Protein AF-A0A2V6EGP0-F1 (afdb_monomer_lite)

pLDDT: mean 84.89, std 13.06, range [40.78, 97.38]

Structure (mmCIF, N/CA/C/O backbone):
data_AF-A0A2V6EGP0-F1
#
_entry.id   AF-A0A2V6EGP0-F1
#
loop_
_atom_site.group_PDB
_atom_site.id
_atom_site.type_symbol
_atom_site.label_atom_id
_atom_site.label_alt_id
_atom_site.label_comp_id
_atom_site.label_asym_id
_atom_site.label_entity_id
_atom_site.label_seq_id
_atom_site.pdbx_PDB_ins_code
_atom_site.Cartn_x
_atom_site.Cartn_y
_atom_site.Cartn_z
_atom_site.occupancy
_atom_site.B_iso_or_equiv
_atom_site.auth_seq_id
_atom_site.auth_comp_id
_atom_site.auth_asym_id
_atom_site.auth_atom_id
_atom_site.pdbx_PDB_model_num
ATOM 1 N N . MET A 1 1 ? 56.322 -9.891 -35.715 1.00 40.94 1 MET A N 1
ATOM 2 C CA . MET A 1 1 ? 55.360 -9.620 -34.626 1.00 40.94 1 MET A CA 1
ATOM 3 C C . MET A 1 1 ? 53.959 -9.752 -35.220 1.00 40.94 1 MET A C 1
ATOM 5 O O . MET A 1 1 ? 53.449 -8.809 -35.806 1.00 40.94 1 MET A O 1
ATOM 9 N N . THR A 1 2 ? 53.408 -10.965 -35.247 1.00 40.78 2 THR A N 1
ATOM 10 C CA . THR A 1 2 ? 52.130 -11.275 -35.913 1.00 40.78 2 THR A CA 1
ATOM 11 C C . THR A 1 2 ? 50.984 -11.114 -34.924 1.00 40.78 2 THR A C 1
ATOM 13 O O . THR A 1 2 ? 50.884 -11.860 -33.953 1.00 40.78 2 THR A O 1
ATOM 16 N N . ALA A 1 3 ? 50.134 -10.117 -35.158 1.00 48.00 3 ALA A N 1
ATOM 17 C CA . ALA A 1 3 ? 48.917 -9.907 -34.390 1.00 48.00 3 ALA A CA 1
ATOM 18 C C . ALA A 1 3 ? 47.919 -11.038 -34.688 1.00 48.00 3 ALA A C 1
ATOM 20 O O . ALA A 1 3 ? 47.396 -11.145 -35.797 1.00 48.00 3 ALA A O 1
ATOM 21 N N . HIS A 1 4 ? 47.645 -11.887 -33.698 1.00 44.09 4 HIS A N 1
ATOM 22 C CA . HIS A 1 4 ? 46.536 -12.831 -33.763 1.00 44.09 4 HIS A CA 1
ATOM 23 C C . HIS A 1 4 ? 45.221 -12.060 -33.607 1.00 44.09 4 HIS A C 1
ATOM 25 O O . HIS A 1 4 ? 44.780 -11.768 -32.498 1.00 44.09 4 HIS A O 1
ATOM 31 N N . SER A 1 5 ? 44.586 -11.723 -34.731 1.00 54.94 5 SER A N 1
ATOM 32 C CA . SER A 1 5 ? 43.172 -11.348 -34.738 1.00 54.94 5 SER A CA 1
ATOM 33 C C . SER A 1 5 ? 42.349 -12.591 -34.403 1.00 54.94 5 SER A C 1
ATOM 35 O O . SER A 1 5 ? 42.255 -13.522 -35.203 1.00 54.94 5 SER A O 1
ATOM 37 N N . ALA A 1 6 ? 41.779 -12.628 -33.200 1.00 56.88 6 ALA A N 1
ATOM 38 C CA . ALA A 1 6 ? 40.869 -13.682 -32.776 1.00 56.88 6 ALA A CA 1
ATOM 39 C C . ALA A 1 6 ? 39.536 -13.539 -33.529 1.00 56.88 6 ALA A C 1
ATOM 41 O O . ALA A 1 6 ? 38.619 -12.842 -33.095 1.00 56.88 6 ALA A O 1
ATOM 42 N N . VAL A 1 7 ? 39.430 -14.180 -34.693 1.00 62.09 7 VAL A N 1
ATOM 43 C CA . VAL A 1 7 ? 38.178 -14.251 -35.452 1.00 62.09 7 VAL A CA 1
ATOM 44 C C . VAL A 1 7 ? 37.222 -15.181 -34.710 1.00 62.09 7 VAL A C 1
ATOM 46 O O . VAL A 1 7 ? 37.468 -16.380 -34.579 1.00 62.09 7 VAL A O 1
ATOM 49 N N . ALA A 1 8 ? 36.122 -14.624 -34.204 1.00 59.53 8 ALA A N 1
ATOM 50 C CA . ALA A 1 8 ? 35.102 -15.394 -33.511 1.00 59.53 8 ALA A CA 1
ATOM 51 C C . ALA A 1 8 ? 34.527 -16.493 -34.420 1.00 59.53 8 ALA A C 1
ATOM 53 O O . ALA A 1 8 ? 34.092 -16.216 -35.541 1.00 59.53 8 ALA A O 1
ATOM 54 N N . THR A 1 9 ? 34.482 -17.739 -33.935 1.00 76.94 9 THR A N 1
ATOM 55 C CA . THR A 1 9 ? 33.899 -18.853 -34.697 1.00 76.94 9 THR A CA 1
ATOM 56 C C . THR A 1 9 ? 32.434 -18.548 -35.059 1.00 76.94 9 THR A C 1
ATOM 58 O O . THR A 1 9 ? 31.726 -17.896 -34.286 1.00 76.94 9 THR A O 1
ATOM 61 N N . PRO A 1 10 ? 31.919 -19.010 -36.214 1.00 75.62 10 PRO A N 1
ATOM 62 C CA . PRO A 1 10 ? 30.576 -18.653 -36.689 1.00 75.62 10 PRO A CA 1
ATOM 63 C C . PRO A 1 10 ? 29.450 -19.019 -35.705 1.00 75.62 10 PRO A C 1
ATOM 65 O O . PRO A 1 10 ? 28.426 -18.338 -35.668 1.00 75.62 10 PRO A O 1
ATOM 68 N N . LYS A 1 11 ? 29.647 -20.043 -34.861 1.00 82.88 11 LYS A N 1
ATOM 69 C CA . LYS A 1 11 ? 28.743 -20.373 -33.745 1.00 82.88 11 LYS A CA 1
ATOM 70 C C . LYS A 1 11 ? 28.803 -19.326 -32.625 1.00 82.88 11 LYS A C 1
ATOM 72 O O . LYS A 1 11 ? 27.756 -18.852 -32.194 1.00 82.88 11 LYS A O 1
ATOM 77 N N . MET A 1 12 ? 30.003 -18.910 -32.211 1.00 87.38 12 MET A N 1
ATOM 78 C CA . MET A 1 12 ? 30.195 -17.863 -31.199 1.00 87.38 12 MET A CA 1
ATOM 79 C C . MET A 1 12 ? 29.626 -16.517 -31.661 1.00 87.38 12 MET A C 1
ATOM 81 O O . MET A 1 12 ? 28.925 -15.853 -30.905 1.00 87.38 12 MET A O 1
ATOM 85 N N . ARG A 1 13 ? 29.827 -16.154 -32.932 1.00 84.38 13 ARG A N 1
ATOM 86 C CA . ARG A 1 13 ? 29.241 -14.942 -33.523 1.00 84.38 13 ARG A CA 1
ATOM 87 C C . ARG A 1 13 ? 27.710 -14.947 -33.461 1.00 84.38 13 ARG A C 1
ATOM 89 O O . ARG A 1 13 ? 27.123 -13.924 -33.132 1.00 84.38 13 ARG A O 1
ATOM 96 N N . ARG A 1 14 ? 27.053 -16.079 -33.738 1.00 87.75 14 ARG A N 1
ATOM 97 C CA . ARG A 1 14 ? 25.585 -16.195 -33.635 1.00 87.75 14 ARG A CA 1
ATOM 98 C C . ARG A 1 14 ? 25.087 -16.038 -32.199 1.00 87.75 14 ARG A C 1
ATOM 100 O O . ARG A 1 14 ? 24.099 -15.345 -31.991 1.00 87.75 14 ARG A O 1
ATOM 107 N N . ILE A 1 15 ? 25.783 -16.631 -31.226 1.00 92.12 15 ILE A N 1
ATOM 108 C CA . ILE A 1 15 ? 25.441 -16.497 -29.801 1.00 92.12 15 ILE A CA 1
ATOM 109 C C . ILE A 1 15 ? 25.579 -15.041 -29.353 1.00 92.12 15 ILE A C 1
ATOM 111 O O . ILE A 1 15 ? 24.665 -14.503 -28.735 1.00 92.12 15 ILE A O 1
ATOM 115 N N . LEU A 1 16 ? 26.682 -14.381 -29.715 1.00 92.62 16 LEU A N 1
ATOM 116 C CA . LEU A 1 16 ? 26.900 -12.971 -29.390 1.00 92.62 16 LEU A CA 1
ATOM 117 C C . LEU A 1 16 ? 25.823 -12.074 -30.009 1.00 92.62 16 LEU A C 1
ATOM 119 O O . LEU A 1 16 ? 25.273 -11.224 -29.318 1.00 92.62 16 LEU A O 1
ATOM 123 N N . ILE A 1 17 ? 25.468 -12.295 -31.279 1.00 93.31 17 ILE A N 1
ATOM 124 C CA . ILE A 1 17 ? 24.388 -11.547 -31.939 1.00 93.31 17 ILE A CA 1
ATOM 125 C C . ILE A 1 17 ? 23.054 -11.765 -31.215 1.00 93.31 17 ILE A C 1
ATOM 127 O O . ILE A 1 17 ? 22.349 -10.797 -30.944 1.00 93.31 17 ILE A O 1
ATOM 131 N N . ALA A 1 18 ? 22.717 -13.008 -30.863 1.00 93.50 18 ALA A N 1
ATOM 132 C CA . ALA A 1 18 ? 21.484 -13.308 -30.140 1.00 93.50 18 ALA A CA 1
ATOM 133 C C . ALA A 1 18 ? 21.441 -12.616 -28.767 1.00 93.50 18 ALA A C 1
ATOM 135 O O . ALA A 1 18 ? 20.432 -12.004 -28.426 1.00 93.50 18 ALA A O 1
ATOM 136 N N . LEU A 1 19 ? 22.545 -12.643 -28.013 1.00 94.81 19 LEU A N 1
ATOM 137 C CA . LEU A 1 19 ? 22.656 -11.943 -26.730 1.00 94.81 19 LEU A CA 1
ATOM 138 C C . LEU A 1 19 ? 22.460 -10.433 -26.887 1.00 94.81 19 LEU A C 1
ATOM 140 O O . LEU A 1 19 ? 21.695 -9.840 -26.131 1.00 94.81 19 LEU A O 1
ATOM 144 N N . VAL A 1 20 ? 23.092 -9.817 -27.890 1.00 95.69 20 VAL A N 1
ATOM 145 C CA . VAL A 1 20 ? 22.931 -8.381 -28.164 1.00 95.69 20 VAL A CA 1
ATOM 146 C C . VAL A 1 20 ? 21.476 -8.048 -28.487 1.00 95.69 20 VAL A C 1
ATOM 148 O O . VAL A 1 20 ? 20.936 -7.099 -27.925 1.00 95.69 20 VAL A O 1
ATOM 151 N N . ILE A 1 21 ? 20.813 -8.842 -29.334 1.00 95.44 21 ILE A N 1
ATOM 152 C CA . ILE A 1 21 ? 19.397 -8.636 -29.674 1.00 95.44 21 ILE A CA 1
ATOM 153 C C . ILE A 1 21 ? 18.522 -8.713 -28.418 1.00 95.44 21 ILE A C 1
ATOM 155 O O . ILE A 1 21 ? 17.668 -7.849 -28.213 1.00 95.44 21 ILE A O 1
ATOM 159 N N . VAL A 1 22 ? 18.746 -9.708 -27.556 1.00 95.31 22 VAL A N 1
ATOM 160 C CA . VAL A 1 22 ? 17.998 -9.865 -26.299 1.00 95.31 22 VAL A CA 1
ATOM 161 C C . VAL A 1 22 ? 18.209 -8.662 -25.380 1.00 95.31 22 VAL A C 1
ATOM 163 O O . VAL A 1 22 ? 17.231 -8.119 -24.865 1.00 95.31 22 VAL A O 1
ATOM 166 N N . ILE A 1 23 ? 19.452 -8.202 -25.212 1.00 93.69 23 ILE A N 1
ATOM 167 C CA . ILE A 1 23 ? 19.778 -7.035 -24.380 1.00 93.69 23 ILE A CA 1
ATOM 168 C C . ILE A 1 23 ? 19.081 -5.784 -24.921 1.00 93.69 23 ILE A C 1
ATOM 170 O O . ILE A 1 23 ? 18.394 -5.097 -24.170 1.00 93.69 23 ILE A O 1
ATOM 174 N N . VAL A 1 24 ? 19.204 -5.504 -26.221 1.00 94.62 24 VAL A N 1
ATOM 175 C CA . VAL A 1 24 ? 18.605 -4.313 -26.846 1.00 94.62 24 VAL A CA 1
ATOM 176 C C . VAL A 1 24 ? 17.084 -4.335 -26.718 1.00 94.62 24 VAL A C 1
ATOM 178 O O . VAL A 1 24 ? 16.489 -3.343 -26.303 1.00 94.62 24 VAL A O 1
ATOM 181 N N . THR A 1 25 ? 16.453 -5.473 -27.007 1.00 92.69 25 THR A N 1
ATOM 182 C CA . THR A 1 25 ? 14.991 -5.612 -26.933 1.00 92.69 25 THR A CA 1
ATOM 183 C C . THR A 1 25 ? 14.488 -5.432 -25.502 1.00 92.69 25 THR A C 1
ATOM 185 O O . THR A 1 25 ? 13.503 -4.730 -25.276 1.00 92.69 25 THR A O 1
ATOM 188 N N . THR A 1 26 ? 15.194 -6.008 -24.525 1.00 89.31 26 THR A N 1
ATOM 189 C CA . THR A 1 26 ? 14.858 -5.873 -23.099 1.00 89.31 26 THR A CA 1
ATOM 190 C C . THR A 1 26 ? 15.015 -4.426 -22.628 1.00 89.31 26 THR A C 1
ATOM 192 O O . THR A 1 26 ? 14.127 -3.909 -21.953 1.00 89.31 26 THR A O 1
ATOM 195 N N . SER A 1 27 ? 16.089 -3.741 -23.032 1.00 89.38 27 SER A N 1
ATOM 196 C CA . SER A 1 27 ? 16.316 -2.328 -22.708 1.00 89.38 27 SER A CA 1
ATOM 197 C C . SER A 1 27 ? 15.228 -1.428 -23.284 1.00 89.38 27 SER A C 1
ATOM 199 O O . SER A 1 27 ? 14.691 -0.588 -22.566 1.00 89.38 27 SER A O 1
ATOM 201 N N . ILE A 1 28 ? 14.849 -1.627 -24.552 1.00 89.56 28 ILE A N 1
ATOM 202 C CA . ILE A 1 28 ? 13.744 -0.885 -25.173 1.00 89.56 28 ILE A CA 1
ATOM 203 C C . ILE A 1 28 ? 12.454 -1.144 -24.392 1.00 89.56 28 ILE A C 1
ATOM 205 O O . ILE A 1 28 ? 11.787 -0.199 -23.978 1.00 89.56 28 ILE A O 1
ATOM 209 N N . LEU A 1 29 ? 12.120 -2.407 -24.123 1.00 88.44 29 LEU A N 1
ATOM 210 C CA . LEU A 1 29 ? 10.908 -2.739 -23.379 1.00 88.44 29 LEU A CA 1
ATOM 211 C C . LEU A 1 29 ? 10.882 -2.065 -22.002 1.00 88.44 29 LEU A C 1
ATOM 213 O O . LEU A 1 29 ? 9.850 -1.538 -21.604 1.00 88.44 29 LEU A O 1
ATOM 217 N N . TRP A 1 30 ? 12.001 -2.031 -21.289 1.00 88.25 30 TRP A N 1
ATOM 218 C CA . TRP A 1 30 ? 12.079 -1.411 -19.971 1.00 88.25 30 TRP A CA 1
ATOM 219 C C . TRP A 1 30 ? 12.016 0.124 -20.006 1.00 88.25 30 TRP A C 1
ATOM 221 O O . TRP A 1 30 ? 11.416 0.719 -19.116 1.00 88.25 30 TRP A O 1
ATOM 231 N N . LEU A 1 31 ? 12.533 0.776 -21.052 1.00 87.62 31 LEU A N 1
ATOM 232 C CA . LEU A 1 31 ? 12.366 2.224 -21.242 1.00 87.62 31 LEU A CA 1
ATOM 233 C C . LEU A 1 31 ? 10.899 2.612 -21.487 1.00 87.62 31 LEU A C 1
ATOM 235 O O . LEU A 1 31 ? 10.444 3.637 -20.988 1.00 87.62 31 LEU A O 1
ATOM 239 N N . TRP A 1 32 ? 10.156 1.796 -22.240 1.00 85.12 32 TRP A N 1
ATOM 240 C CA . TRP A 1 32 ? 8.781 2.113 -22.649 1.00 85.12 32 TRP A CA 1
ATOM 241 C C . TRP A 1 32 ? 7.705 1.549 -21.715 1.00 85.12 32 TRP A C 1
ATOM 243 O O . TRP A 1 32 ? 6.636 2.137 -21.571 1.00 85.12 32 TRP A O 1
ATOM 253 N N . ARG A 1 33 ? 7.962 0.395 -21.096 1.00 89.19 33 ARG A N 1
ATOM 254 C CA . ARG A 1 33 ? 7.026 -0.365 -20.249 1.00 89.19 33 ARG A CA 1
ATOM 255 C C . ARG A 1 33 ? 7.616 -0.688 -18.879 1.00 89.19 33 ARG A C 1
ATOM 257 O O . ARG A 1 33 ? 7.148 -1.602 -18.204 1.00 89.19 33 ARG A O 1
ATOM 264 N N . GLY A 1 34 ? 8.633 0.053 -18.443 1.00 87.75 34 GLY A N 1
ATOM 265 C CA . GLY A 1 34 ? 9.301 -0.193 -17.166 1.00 87.75 34 GLY A CA 1
ATOM 266 C C . GLY A 1 34 ? 8.354 -0.138 -15.969 1.00 87.75 34 GLY A C 1
ATOM 267 O O . GLY A 1 34 ? 8.478 -0.966 -15.070 1.00 87.75 34 GLY A O 1
ATOM 268 N N . ARG A 1 35 ? 7.352 0.753 -15.999 1.00 88.75 35 ARG A N 1
ATOM 269 C CA . ARG A 1 35 ? 6.281 0.800 -14.992 1.00 88.75 35 ARG A CA 1
ATOM 270 C C . ARG A 1 35 ? 5.506 -0.519 -14.922 1.00 88.75 35 ARG A C 1
ATOM 272 O O . ARG A 1 35 ? 5.384 -1.096 -13.846 1.00 88.75 35 ARG A O 1
ATOM 279 N N . ASP A 1 36 ? 5.006 -1.006 -16.056 1.00 89.12 36 ASP A N 1
ATOM 280 C CA . ASP A 1 36 ? 4.208 -2.238 -16.119 1.00 89.12 36 ASP A CA 1
ATOM 281 C C . ASP A 1 36 ? 5.032 -3.459 -15.710 1.00 89.12 36 ASP A C 1
ATOM 283 O O . ASP A 1 36 ? 4.556 -4.320 -14.968 1.00 89.12 36 ASP A O 1
ATOM 287 N N . LEU A 1 37 ? 6.291 -3.509 -16.152 1.00 89.69 37 LEU A N 1
ATOM 288 C CA . LEU A 1 37 ? 7.223 -4.564 -15.776 1.00 89.69 37 LEU A CA 1
ATOM 289 C C . LEU A 1 37 ? 7.499 -4.542 -14.268 1.00 89.69 37 LEU A C 1
ATOM 291 O O . LEU A 1 37 ? 7.460 -5.590 -13.631 1.00 89.69 37 LEU A O 1
ATOM 295 N N . SER A 1 38 ? 7.718 -3.360 -13.687 1.00 91.12 38 SER A N 1
ATOM 296 C CA . SER A 1 38 ? 7.872 -3.185 -12.240 1.00 91.12 38 SER A CA 1
ATOM 297 C C . SER A 1 38 ? 6.639 -3.705 -11.494 1.00 91.12 38 SER A C 1
ATOM 299 O O . SER A 1 38 ? 6.770 -4.588 -10.651 1.00 91.12 38 SER A O 1
ATOM 301 N N . MET A 1 39 ? 5.428 -3.296 -11.898 1.00 90.00 39 MET A N 1
ATOM 302 C CA . MET A 1 39 ? 4.178 -3.784 -11.294 1.00 90.00 39 MET A CA 1
ATOM 303 C C . MET A 1 39 ? 3.981 -5.299 -11.430 1.00 90.00 39 MET A C 1
ATOM 305 O O . MET A 1 39 ? 3.359 -5.915 -10.565 1.00 90.00 39 MET A O 1
ATOM 309 N N . LEU A 1 40 ? 4.459 -5.916 -12.514 1.00 91.62 40 LEU A N 1
ATOM 310 C CA . LEU A 1 40 ? 4.394 -7.367 -12.686 1.00 91.62 40 LEU A CA 1
ATOM 311 C C . LEU A 1 40 ? 5.293 -8.079 -11.672 1.00 91.62 40 LEU A C 1
ATOM 313 O O . LEU A 1 40 ? 4.866 -9.055 -11.058 1.00 91.62 40 LEU A O 1
ATOM 317 N N . ILE A 1 41 ? 6.515 -7.582 -11.484 1.00 92.81 41 ILE A N 1
ATOM 318 C CA . ILE A 1 41 ? 7.478 -8.150 -10.536 1.00 92.81 41 ILE A CA 1
ATOM 319 C C . ILE A 1 41 ? 7.034 -7.921 -9.086 1.00 92.81 41 ILE A C 1
ATOM 321 O O . ILE A 1 41 ? 7.170 -8.828 -8.260 1.00 92.81 41 ILE A O 1
ATOM 325 N N . ASP A 1 42 ? 6.413 -6.777 -8.800 1.00 92.75 42 ASP A N 1
ATOM 326 C CA . ASP A 1 42 ? 5.857 -6.436 -7.485 1.00 92.75 42 ASP A CA 1
ATOM 327 C C . ASP A 1 42 ? 4.841 -7.475 -6.976 1.00 92.75 42 ASP A C 1
ATOM 329 O O . ASP A 1 42 ? 4.675 -7.647 -5.769 1.00 92.75 42 ASP A O 1
ATOM 333 N N . ARG A 1 43 ? 4.188 -8.227 -7.877 1.00 90.31 43 ARG A N 1
ATOM 334 C CA . ARG A 1 43 ? 3.263 -9.316 -7.507 1.00 90.31 43 ARG A CA 1
ATOM 335 C C . ARG A 1 43 ? 3.955 -10.485 -6.811 1.00 90.31 43 ARG A C 1
ATOM 337 O O . ARG A 1 43 ? 3.297 -11.223 -6.083 1.00 90.31 43 ARG A O 1
ATOM 344 N N . PHE A 1 44 ? 5.247 -10.676 -7.062 1.00 92.81 44 PHE A N 1
ATOM 345 C CA . PHE A 1 44 ? 6.025 -11.791 -6.525 1.00 92.81 44 PHE A CA 1
ATOM 346 C C . PHE A 1 44 ? 6.887 -11.374 -5.343 1.00 92.81 44 PHE A C 1
ATOM 348 O O . PHE A 1 44 ? 7.096 -12.167 -4.425 1.00 92.81 44 PHE A O 1
ATOM 355 N N . LYS A 1 45 ? 7.421 -10.149 -5.371 1.00 92.12 45 LYS A N 1
ATOM 356 C CA . LYS A 1 45 ? 8.334 -9.673 -4.338 1.00 92.12 45 LYS A CA 1
ATOM 357 C C . LYS A 1 45 ? 8.238 -8.168 -4.159 1.00 92.12 45 LYS A C 1
ATOM 359 O O . LYS A 1 45 ? 8.362 -7.415 -5.116 1.00 92.12 45 LYS A O 1
ATOM 364 N N . LEU A 1 46 ? 8.150 -7.763 -2.899 1.00 95.44 46 LEU A N 1
ATOM 365 C CA . LEU A 1 46 ? 8.371 -6.397 -2.444 1.00 95.44 46 LEU A CA 1
ATOM 366 C C . LEU A 1 46 ? 9.558 -6.393 -1.480 1.00 95.44 46 LEU A C 1
ATOM 368 O O . LEU A 1 46 ? 9.806 -7.387 -0.791 1.00 95.44 46 LEU A O 1
ATOM 372 N N . ILE A 1 47 ? 10.316 -5.301 -1.459 1.00 95.44 47 ILE A N 1
ATOM 373 C CA . ILE A 1 47 ? 11.423 -5.120 -0.517 1.00 95.44 47 ILE A CA 1
ATOM 374 C C . ILE A 1 47 ? 10.894 -4.326 0.667 1.00 95.44 47 ILE A C 1
ATOM 376 O O . ILE A 1 47 ? 10.554 -3.153 0.526 1.00 95.44 47 ILE A O 1
ATOM 380 N N . GLU A 1 48 ? 10.806 -4.971 1.827 1.00 96.38 48 GLU A N 1
ATOM 381 C CA . GLU A 1 48 ? 10.405 -4.303 3.059 1.00 96.38 48 GLU A CA 1
ATOM 382 C C . GLU A 1 48 ? 11.505 -3.363 3.546 1.00 96.38 48 GLU A C 1
ATOM 384 O O . GLU A 1 48 ? 12.676 -3.730 3.608 1.00 96.38 48 GLU A O 1
ATOM 389 N N . THR A 1 49 ? 11.112 -2.132 3.853 1.00 93.88 49 THR A N 1
ATOM 390 C CA . THR A 1 49 ? 12.001 -1.077 4.352 1.00 93.88 49 THR A CA 1
ATOM 391 C C . THR A 1 49 ? 11.751 -0.812 5.827 1.00 93.88 49 THR A C 1
ATOM 393 O O . THR A 1 49 ? 12.691 -0.608 6.589 1.00 93.88 49 THR A O 1
ATOM 396 N N . SER A 1 50 ? 10.486 -0.832 6.242 1.00 94.44 50 SER A N 1
ATOM 397 C CA . SER A 1 50 ? 10.113 -0.694 7.641 1.00 94.44 50 SER A CA 1
ATOM 398 C C . SER A 1 50 ? 8.845 -1.478 7.941 1.00 94.44 50 SER A C 1
ATOM 400 O O . SER A 1 50 ? 7.989 -1.681 7.080 1.00 94.44 50 SER A O 1
ATOM 402 N N . SER A 1 51 ? 8.729 -1.914 9.187 1.00 95.88 51 SER A N 1
ATOM 403 C CA . SER A 1 51 ? 7.528 -2.526 9.731 1.00 95.88 51 SER A CA 1
ATOM 404 C C . SER A 1 51 ? 7.455 -2.176 11.204 1.00 95.88 51 SER A C 1
ATOM 406 O O . SER A 1 51 ? 8.443 -2.315 11.930 1.00 95.88 51 SER A O 1
ATOM 408 N N . ARG A 1 52 ? 6.313 -1.643 11.636 1.00 96.31 52 ARG A N 1
ATOM 409 C CA . ARG A 1 52 ? 6.119 -1.169 13.008 1.00 96.31 52 ARG A CA 1
ATOM 410 C C . ARG A 1 52 ? 4.698 -1.448 13.496 1.00 96.31 52 ARG A C 1
ATOM 412 O O . ARG A 1 52 ? 3.765 -1.458 12.686 1.00 96.31 52 ARG A O 1
ATOM 419 N N . PRO A 1 53 ? 4.516 -1.687 14.806 1.00 96.38 53 PRO A N 1
ATOM 420 C CA . PRO A 1 53 ? 3.187 -1.791 15.387 1.00 96.38 53 PRO A CA 1
ATOM 421 C C . PRO A 1 53 ? 2.470 -0.437 15.334 1.00 96.38 53 PRO A C 1
ATOM 423 O O . PRO A 1 53 ? 3.104 0.608 15.476 1.00 96.38 53 PRO A O 1
ATOM 426 N N . ILE A 1 54 ? 1.152 -0.471 15.146 1.00 95.44 54 ILE A N 1
ATOM 427 C CA . ILE A 1 54 ? 0.282 0.712 15.170 1.00 95.44 54 ILE A CA 1
ATOM 428 C C . ILE A 1 54 ? -0.197 0.914 16.607 1.00 95.44 54 ILE A C 1
ATOM 430 O O . ILE A 1 54 ? -0.696 -0.033 17.222 1.00 95.44 54 ILE A O 1
ATOM 434 N N . LYS A 1 55 ? -0.067 2.126 17.147 1.00 93.81 55 LYS A N 1
ATOM 435 C CA . LYS A 1 55 ? -0.573 2.480 18.481 1.00 93.81 55 LYS A CA 1
ATOM 436 C C . LYS A 1 55 ? -1.882 3.237 18.374 1.00 93.81 55 LYS A C 1
ATOM 438 O O . LYS A 1 55 ? -2.790 2.973 19.161 1.00 93.81 55 LYS A O 1
ATOM 443 N N . THR A 1 56 ? -1.980 4.151 17.419 1.00 92.81 56 THR A N 1
ATOM 444 C CA . THR A 1 56 ? -3.168 4.965 17.192 1.00 92.81 56 THR A CA 1
ATOM 445 C C . THR A 1 56 ? -3.502 5.058 15.714 1.00 92.81 56 THR A C 1
ATOM 447 O O . THR A 1 56 ? -2.648 4.963 14.831 1.00 92.81 56 THR A O 1
ATOM 450 N N . ILE A 1 57 ? -4.791 5.227 15.450 1.00 93.38 57 ILE A N 1
ATOM 451 C CA . ILE A 1 57 ? -5.305 5.527 14.125 1.00 93.38 57 ILE A CA 1
ATOM 452 C C . ILE A 1 57 ? -6.375 6.602 14.252 1.00 93.38 57 ILE A C 1
ATOM 454 O O . ILE A 1 57 ? -7.221 6.548 15.149 1.00 93.38 57 ILE A O 1
ATOM 458 N N . ALA A 1 58 ? -6.310 7.591 13.373 1.00 92.75 58 ALA A N 1
ATOM 459 C CA . ALA A 1 58 ? -7.274 8.672 13.307 1.00 92.75 58 ALA A CA 1
ATOM 460 C C . ALA A 1 58 ? -7.865 8.763 11.907 1.00 92.75 58 ALA A C 1
ATOM 462 O O . ALA A 1 58 ? -7.225 8.424 10.911 1.00 92.75 5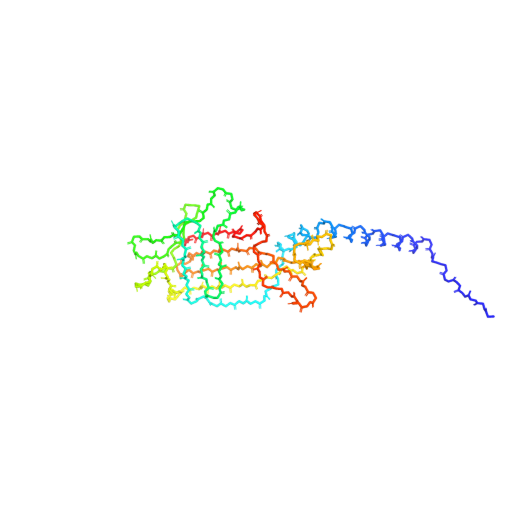8 ALA A O 1
ATOM 463 N N . TYR A 1 59 ? -9.109 9.207 11.840 1.00 91.69 59 TYR A N 1
ATOM 464 C CA . TYR A 1 59 ? -9.818 9.408 10.595 1.00 91.69 59 TYR A CA 1
ATOM 465 C C . TYR A 1 59 ? -10.251 10.862 10.448 1.00 91.69 59 TYR A C 1
ATOM 467 O O . TYR A 1 59 ? -10.891 11.435 11.336 1.00 91.69 59 TYR A O 1
ATOM 475 N N . GLU A 1 6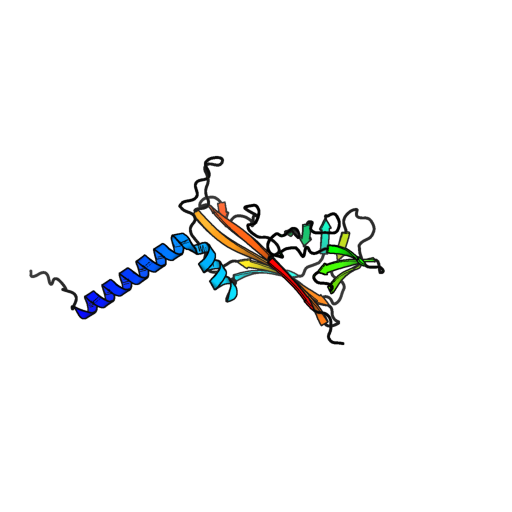0 ? -9.945 11.420 9.282 1.00 89.62 60 GLU A N 1
ATOM 476 C CA . GLU A 1 60 ? -10.399 12.731 8.845 1.00 89.62 60 GLU A CA 1
ATOM 477 C C . GLU A 1 60 ? -11.221 12.592 7.554 1.00 89.62 60 GLU A C 1
ATOM 479 O O . GLU A 1 60 ? -10.742 12.119 6.518 1.00 89.62 60 GLU A O 1
ATOM 484 N N . GLY A 1 61 ? -12.493 12.999 7.602 1.00 85.94 61 GLY A N 1
ATOM 485 C CA . GLY A 1 61 ? -13.367 12.987 6.434 1.00 85.94 61 GLY A CA 1
ATOM 486 C C . GLY A 1 61 ? -14.857 13.021 6.765 1.00 85.94 61 GLY A C 1
ATOM 487 O O . GLY A 1 61 ? -15.268 13.206 7.906 1.00 85.94 61 GLY A O 1
ATOM 488 N N . LYS A 1 62 ? -15.688 12.845 5.730 1.00 84.06 62 LYS A N 1
ATOM 489 C CA . LYS A 1 62 ? -17.164 12.909 5.812 1.00 84.06 62 LYS A CA 1
ATOM 490 C C . LYS A 1 62 ? -17.834 11.531 5.870 1.00 84.06 62 LYS A C 1
ATOM 492 O O . LYS A 1 62 ? -19.013 11.391 5.560 1.00 84.06 62 LYS A O 1
ATOM 497 N N . GLY A 1 63 ? -17.066 10.504 6.209 1.00 81.44 63 GLY A N 1
ATOM 498 C CA . GLY A 1 63 ? -17.513 9.126 6.381 1.00 81.44 63 GLY A CA 1
ATOM 499 C C . GLY A 1 63 ? -17.441 8.241 5.135 1.00 81.44 63 GLY A C 1
ATOM 500 O O . GLY A 1 63 ? -17.514 7.025 5.255 1.00 81.44 63 GLY A O 1
ATOM 501 N N . THR A 1 64 ? -17.246 8.803 3.941 1.00 85.62 64 THR A N 1
ATOM 502 C CA . THR A 1 64 ? -16.867 8.052 2.728 1.00 85.62 64 THR A CA 1
ATOM 503 C C . THR A 1 64 ? -15.570 8.630 2.187 1.00 85.62 64 THR A C 1
ATOM 505 O O . THR A 1 64 ? -15.450 9.853 2.086 1.00 85.62 64 THR A O 1
ATOM 508 N N . GLY A 1 65 ? -14.594 7.771 1.884 1.00 82.25 65 GLY A N 1
ATOM 509 C CA . GLY A 1 65 ? -13.245 8.229 1.557 1.00 82.25 65 GLY A CA 1
ATOM 510 C C . GLY A 1 65 ? -12.611 8.992 2.726 1.00 82.25 65 GLY A C 1
ATOM 511 O O . GLY A 1 65 ? -12.870 8.668 3.884 1.00 82.25 65 GLY A O 1
ATOM 512 N N . GLY A 1 66 ? -11.799 10.009 2.437 1.00 86.00 66 GLY A N 1
ATOM 513 C CA . GLY A 1 66 ? -11.055 10.801 3.427 1.00 86.00 66 GLY A CA 1
ATOM 514 C C . GLY A 1 66 ? -9.601 10.358 3.585 1.00 86.00 66 GLY A C 1
ATOM 515 O O . GLY A 1 66 ? -9.034 9.743 2.678 1.00 86.00 66 GLY A O 1
ATOM 516 N N . ILE A 1 67 ? -9.000 10.689 4.724 1.00 88.19 67 ILE A N 1
ATOM 517 C CA . ILE A 1 67 ? -7.617 10.349 5.068 1.00 88.19 67 ILE A CA 1
ATOM 518 C C . ILE A 1 67 ? -7.623 9.539 6.362 1.00 88.19 67 ILE A C 1
ATOM 520 O O . ILE A 1 67 ? -8.317 9.859 7.328 1.00 88.19 67 ILE A O 1
ATOM 524 N N . LEU A 1 68 ? -6.869 8.445 6.352 1.00 90.56 68 LEU A N 1
ATOM 525 C CA . LEU A 1 68 ? -6.590 7.629 7.518 1.00 90.56 68 LEU A CA 1
ATOM 526 C C . LEU A 1 68 ? -5.180 7.965 8.001 1.00 90.56 68 LEU A C 1
ATOM 528 O O . LEU A 1 68 ? -4.201 7.612 7.345 1.00 90.56 68 LEU A O 1
ATOM 532 N N . HIS A 1 69 ? -5.088 8.641 9.137 1.00 91.94 69 HIS A N 1
ATOM 533 C CA . HIS A 1 69 ? -3.820 8.962 9.773 1.00 91.94 69 HIS A CA 1
ATOM 534 C C . HIS A 1 69 ? -3.378 7.766 10.605 1.00 91.94 69 HIS A C 1
ATOM 536 O O . HIS A 1 69 ? -4.024 7.393 11.589 1.00 91.94 69 HIS A O 1
ATOM 542 N N . VAL A 1 70 ? -2.286 7.140 10.188 1.00 91.19 70 VAL A N 1
ATOM 543 C CA . VAL A 1 70 ? -1.650 6.034 10.902 1.00 91.19 70 VAL A CA 1
ATOM 544 C C . VAL A 1 70 ? -0.302 6.537 11.387 1.00 91.19 70 VAL A C 1
ATOM 546 O O . VAL A 1 70 ? 0.688 6.467 10.659 1.00 91.19 70 VAL A O 1
ATOM 549 N N . GLU A 1 71 ? -0.273 7.031 12.624 1.00 88.31 71 GLU A N 1
ATOM 550 C CA . GLU A 1 71 ? 0.901 7.682 13.215 1.00 88.31 71 GLU A CA 1
ATOM 551 C C . GLU A 1 71 ? 1.369 8.885 12.363 1.00 88.31 71 GLU A C 1
ATOM 553 O O . GLU A 1 71 ? 0.661 9.879 12.255 1.00 88.31 71 GLU A O 1
ATOM 558 N N . ASP A 1 72 ? 2.548 8.786 11.749 1.00 86.81 72 ASP A N 1
ATOM 559 C CA . ASP A 1 72 ? 3.201 9.750 10.855 1.00 86.81 72 ASP A CA 1
ATOM 560 C C . ASP A 1 72 ? 2.795 9.607 9.375 1.00 86.81 72 ASP A C 1
ATOM 562 O O . ASP A 1 72 ? 3.390 10.256 8.517 1.00 86.81 72 ASP A O 1
ATOM 566 N N . LEU A 1 73 ? 1.842 8.729 9.044 1.00 88.62 73 LEU A N 1
ATOM 567 C CA . LEU A 1 73 ? 1.434 8.463 7.662 1.00 88.62 73 LEU A CA 1
ATOM 568 C C . LEU A 1 73 ? 0.005 8.916 7.380 1.00 88.62 73 LEU A C 1
ATOM 570 O O . LEU A 1 73 ? -0.939 8.437 8.008 1.00 88.62 73 LEU A O 1
ATOM 574 N N . ASP A 1 74 ? -0.142 9.713 6.325 1.00 89.06 74 ASP A N 1
ATOM 575 C CA . ASP A 1 74 ? -1.434 10.130 5.788 1.00 89.06 74 ASP A CA 1
ATOM 576 C C . ASP A 1 74 ? -1.844 9.209 4.637 1.00 89.06 74 ASP A C 1
ATOM 578 O O . ASP A 1 74 ? -1.309 9.267 3.526 1.00 89.06 74 ASP A O 1
ATOM 582 N N . LEU A 1 75 ? -2.796 8.313 4.903 1.00 88.81 75 LEU A N 1
ATOM 583 C CA . LEU A 1 75 ? -3.222 7.290 3.954 1.00 88.81 75 LEU A CA 1
ATOM 584 C C . LEU A 1 75 ? -4.565 7.665 3.328 1.00 88.81 75 LEU A C 1
ATOM 586 O O . LEU A 1 75 ? -5.618 7.561 3.957 1.00 88.81 75 LEU A O 1
ATOM 590 N N . SER A 1 76 ? -4.548 8.073 2.059 1.00 86.44 76 SER A N 1
ATOM 591 C CA . SER A 1 76 ? -5.776 8.444 1.349 1.00 86.44 76 SER A CA 1
ATOM 592 C C . SER A 1 76 ? -6.704 7.240 1.172 1.00 86.44 76 SER A C 1
ATOM 594 O O . SER A 1 76 ? -6.323 6.218 0.602 1.00 86.44 76 SER A O 1
ATOM 596 N N . LEU A 1 77 ? -7.947 7.369 1.622 1.00 86.31 77 LEU A N 1
ATOM 597 C CA . LEU A 1 77 ? -9.028 6.405 1.389 1.00 86.31 77 LEU A CA 1
ATOM 598 C C . LEU A 1 77 ? -9.825 6.721 0.122 1.00 86.31 77 LEU A C 1
ATOM 600 O O . LEU A 1 77 ? -10.670 5.933 -0.301 1.00 86.31 77 LEU A O 1
ATOM 604 N N . ASN A 1 78 ? -9.575 7.889 -0.467 1.00 76.50 78 ASN A N 1
ATOM 605 C CA . ASN A 1 78 ? -10.159 8.290 -1.733 1.00 76.50 78 ASN A CA 1
ATOM 606 C C . ASN A 1 78 ? -9.443 7.522 -2.841 1.00 76.50 78 ASN A C 1
ATOM 608 O O . ASN A 1 78 ? -8.256 7.766 -3.075 1.00 76.50 78 ASN A O 1
ATOM 612 N N . GLU A 1 79 ? -10.126 6.609 -3.533 1.00 67.06 79 GLU A N 1
ATOM 613 C CA . GLU A 1 79 ? -9.475 5.926 -4.645 1.00 67.06 79 GLU A CA 1
ATOM 614 C C . GLU A 1 79 ? -10.349 5.601 -5.855 1.00 67.06 79 GLU A C 1
ATOM 616 O O . GLU A 1 79 ? -11.547 5.346 -5.760 1.00 67.06 79 GLU A O 1
ATOM 621 N N . VAL A 1 80 ? -9.661 5.619 -7.001 1.00 54.91 80 VAL A N 1
ATOM 622 C CA . VAL A 1 80 ? -10.141 5.386 -8.366 1.00 54.91 80 VAL A CA 1
ATOM 623 C C . VAL A 1 80 ? -10.016 3.903 -8.766 1.00 54.91 80 VAL A C 1
ATOM 625 O O . VAL A 1 80 ? -10.799 3.435 -9.590 1.00 54.91 80 VAL A O 1
ATOM 628 N N . GLU A 1 81 ? -9.067 3.140 -8.195 1.00 61.41 81 GLU A N 1
ATOM 629 C CA . GLU A 1 81 ? -8.797 1.740 -8.591 1.00 61.41 81 GLU A CA 1
ATOM 630 C C . GLU A 1 81 ? -9.755 0.714 -7.955 1.00 61.41 81 GLU A C 1
ATOM 632 O O . GLU A 1 81 ? -9.971 -0.349 -8.538 1.00 61.41 81 GLU A O 1
ATOM 637 N N . LEU A 1 82 ? -10.408 1.034 -6.831 1.00 62.31 82 LEU A N 1
ATOM 638 C CA . LEU A 1 82 ? -11.470 0.200 -6.236 1.00 62.31 82 LEU A CA 1
ATOM 639 C C . LEU A 1 82 ? -12.817 0.275 -6.997 1.00 62.31 82 LEU A C 1
ATOM 641 O O . LEU A 1 82 ? -13.801 -0.359 -6.602 1.00 62.31 82 LEU A O 1
ATOM 645 N N . GLY A 1 83 ? -12.881 1.029 -8.100 1.00 62.44 83 GLY A N 1
ATOM 646 C CA . GLY A 1 83 ? -14.099 1.236 -8.882 1.00 62.44 83 GLY A CA 1
ATOM 647 C C . GLY A 1 83 ? -15.137 2.075 -8.128 1.00 62.44 83 GLY A C 1
ATOM 648 O O . GLY A 1 83 ? -14.805 3.074 -7.501 1.00 62.44 83 GLY A O 1
ATOM 649 N N . ALA A 1 84 ? -16.415 1.683 -8.186 1.00 60.50 84 ALA A N 1
ATOM 650 C CA . ALA A 1 84 ? -17.507 2.396 -7.506 1.00 60.50 84 ALA A CA 1
ATOM 651 C C . ALA A 1 84 ? -17.594 2.116 -5.990 1.00 60.50 84 ALA A C 1
ATOM 653 O O . ALA A 1 84 ? -18.393 2.739 -5.293 1.00 60.50 84 ALA A O 1
ATOM 654 N N . ALA A 1 85 ? -16.812 1.165 -5.470 1.00 73.00 85 ALA A N 1
ATOM 655 C CA . ALA A 1 85 ? -16.846 0.782 -4.065 1.00 73.00 85 ALA A CA 1
ATOM 656 C C . ALA A 1 85 ? -15.820 1.604 -3.277 1.00 73.00 85 ALA A C 1
ATOM 658 O O . ALA A 1 85 ? -14.651 1.240 -3.199 1.00 73.00 85 ALA A O 1
ATOM 659 N N . GLN A 1 86 ? -16.258 2.711 -2.682 1.00 78.56 86 GLN A N 1
ATOM 660 C CA . GLN A 1 86 ? -15.421 3.463 -1.749 1.00 78.56 86 GLN A CA 1
ATOM 661 C C . GLN A 1 86 ? -15.566 2.892 -0.335 1.00 78.56 86 GLN A C 1
ATOM 663 O O . GLN A 1 86 ? -16.679 2.540 0.070 1.00 78.56 86 GLN A O 1
ATOM 668 N N . PRO A 1 87 ? -14.470 2.786 0.435 1.00 88.25 87 PRO A N 1
ATOM 669 C CA . PRO A 1 87 ? -14.582 2.495 1.852 1.00 88.25 87 PRO A CA 1
ATOM 670 C C . PRO A 1 87 ? -15.321 3.620 2.574 1.00 88.25 87 PRO A C 1
ATOM 672 O O . PRO A 1 87 ? -15.125 4.807 2.295 1.00 88.25 87 PRO A O 1
ATOM 675 N N . SER A 1 88 ? -16.130 3.228 3.549 1.00 89.31 88 SER A N 1
ATOM 676 C CA . SER A 1 88 ? -16.778 4.149 4.474 1.00 89.31 88 SER A CA 1
ATOM 677 C C . SER A 1 88 ? -16.204 3.966 5.871 1.00 89.31 88 SER A C 1
ATOM 679 O O . SER A 1 88 ? -16.081 2.829 6.329 1.00 89.31 88 SER A O 1
ATOM 681 N N . ILE A 1 89 ? -15.890 5.060 6.555 1.00 90.44 89 ILE A N 1
ATOM 682 C CA . ILE A 1 89 ? -15.471 5.054 7.956 1.00 90.44 89 ILE A CA 1
ATOM 683 C C . ILE A 1 89 ? -16.519 5.781 8.788 1.00 90.44 89 ILE A C 1
ATOM 685 O O . ILE A 1 89 ? -17.074 6.791 8.374 1.00 90.44 89 ILE A O 1
ATOM 689 N N . GLY A 1 90 ? -16.802 5.260 9.971 1.00 89.44 90 GLY A N 1
ATOM 690 C CA . GLY A 1 90 ? -17.700 5.904 10.916 1.00 89.44 90 GLY A CA 1
ATOM 691 C C . GLY A 1 90 ? -17.649 5.214 12.264 1.00 89.44 90 GLY A C 1
ATOM 692 O O . GLY A 1 90 ? -16.741 4.425 12.532 1.00 89.44 90 GLY A O 1
ATOM 693 N N . THR A 1 91 ? -18.639 5.495 13.099 1.00 90.19 91 THR A N 1
ATOM 694 C CA . THR A 1 91 ? -18.796 4.847 14.398 1.00 90.19 91 THR A CA 1
ATOM 695 C C . THR A 1 91 ? -19.856 3.751 14.344 1.00 90.19 91 THR A C 1
ATOM 697 O O . THR A 1 91 ? -20.873 3.853 13.652 1.00 90.19 91 THR A O 1
ATOM 700 N N . THR A 1 92 ? -19.614 2.654 15.057 1.00 89.56 92 THR A N 1
ATOM 701 C CA . THR A 1 92 ? -20.625 1.621 15.304 1.00 89.56 92 THR A CA 1
ATOM 702 C C . THR A 1 92 ? -21.628 2.087 16.357 1.00 89.56 92 THR A C 1
ATOM 704 O O . THR A 1 92 ? -21.392 3.060 17.066 1.00 89.56 92 THR A O 1
ATOM 707 N N . LYS A 1 93 ? -22.712 1.325 16.550 1.00 87.56 93 LYS A N 1
ATOM 708 C CA . LYS A 1 93 ? -23.664 1.561 17.653 1.00 87.56 93 LYS A CA 1
ATOM 709 C C . LYS A 1 93 ? -23.007 1.524 19.040 1.00 87.56 93 LYS A C 1
ATOM 711 O O . LYS A 1 93 ? -23.470 2.217 19.933 1.00 87.56 93 LYS A O 1
ATOM 716 N N . ASP A 1 94 ? -21.925 0.759 19.179 1.00 88.19 94 ASP A N 1
ATOM 717 C CA . ASP A 1 94 ? -21.147 0.633 20.418 1.00 88.19 94 ASP A CA 1
ATOM 718 C C . ASP A 1 94 ? -20.015 1.676 20.543 1.00 88.19 94 ASP A C 1
ATOM 720 O O . ASP A 1 94 ? -19.053 1.442 21.268 1.00 88.19 94 ASP A O 1
ATOM 724 N N . ASP A 1 95 ? -20.085 2.779 19.788 1.00 89.38 95 ASP A N 1
ATOM 725 C CA . ASP A 1 95 ? -19.083 3.859 19.769 1.00 89.38 95 ASP A CA 1
ATOM 726 C C . ASP A 1 95 ? -17.651 3.379 19.457 1.00 89.38 95 ASP A C 1
ATOM 728 O O . ASP A 1 95 ? -16.662 3.743 20.093 1.00 89.38 95 ASP A O 1
ATOM 732 N N . GLN A 1 96 ? -17.533 2.491 18.465 1.00 91.31 96 GLN A N 1
ATOM 733 C CA . GLN A 1 96 ? -16.246 2.031 17.950 1.00 91.31 96 GLN A CA 1
ATOM 734 C C . GLN A 1 96 ? -16.001 2.620 16.571 1.00 91.31 96 GLN A C 1
ATOM 736 O O . GLN A 1 96 ? -16.866 2.539 15.698 1.00 91.31 96 GLN A O 1
ATOM 741 N N . LEU A 1 97 ? -14.801 3.147 16.344 1.00 92.38 97 LEU A N 1
ATOM 742 C CA . LEU A 1 97 ? -14.349 3.508 15.010 1.00 92.38 97 LEU A CA 1
ATOM 743 C C . LEU A 1 97 ? -14.294 2.243 14.156 1.00 92.38 97 LEU A C 1
ATOM 745 O O . LEU A 1 97 ? -13.649 1.265 14.536 1.00 92.38 97 LEU A O 1
ATOM 749 N N . ALA A 1 98 ? -14.942 2.255 12.997 1.00 93.62 98 ALA A N 1
ATOM 750 C CA . ALA A 1 98 ? -15.005 1.101 12.117 1.00 93.62 98 ALA A CA 1
ATOM 751 C C . A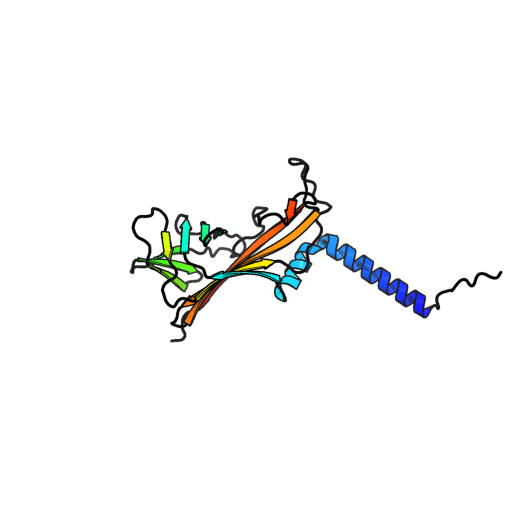LA A 1 98 ? -14.875 1.479 10.644 1.00 93.62 98 ALA A C 1
ATOM 753 O O . ALA A 1 98 ? -15.382 2.503 10.187 1.00 93.62 98 ALA A O 1
ATOM 754 N N . LEU A 1 99 ? -14.228 0.587 9.897 1.00 94.00 99 LEU A N 1
ATOM 755 C CA . LEU A 1 99 ? -14.182 0.595 8.443 1.00 94.00 99 LEU A CA 1
ATOM 756 C C . LEU A 1 99 ? -15.260 -0.339 7.902 1.00 94.00 99 LEU A C 1
ATOM 758 O O . LEU A 1 99 ? -15.360 -1.492 8.319 1.00 94.00 99 LEU A O 1
ATOM 762 N N . SER A 1 100 ? -16.014 0.122 6.917 1.00 92.06 100 SER A N 1
ATOM 763 C CA . SER A 1 100 ? -16.953 -0.686 6.152 1.00 92.06 100 SER A CA 1
ATOM 764 C C . SER A 1 100 ? -16.547 -0.718 4.682 1.00 92.06 100 SER A C 1
ATOM 766 O O . SER A 1 100 ? -16.247 0.312 4.077 1.00 92.06 100 SER A O 1
ATOM 768 N N . PHE A 1 101 ? -16.517 -1.922 4.113 1.00 90.50 101 PHE A N 1
ATOM 769 C CA . PHE A 1 101 ? -16.203 -2.158 2.707 1.00 90.50 101 PHE A CA 1
ATOM 770 C C . PHE A 1 101 ? -16.814 -3.480 2.228 1.00 90.50 101 PHE A C 1
ATOM 772 O O . PHE A 1 101 ? -16.714 -4.505 2.906 1.00 90.50 101 PHE A O 1
ATOM 779 N N . GLY A 1 102 ? -17.450 -3.476 1.051 1.00 87.44 102 GLY A N 1
ATOM 780 C CA . GLY A 1 102 ? -18.008 -4.692 0.441 1.00 87.44 102 GLY A CA 1
ATOM 781 C C . GLY A 1 102 ? -19.039 -5.421 1.317 1.00 87.44 102 GLY A C 1
ATOM 782 O O . GLY A 1 102 ? -19.044 -6.649 1.362 1.00 87.44 102 GLY A O 1
ATOM 783 N N . GLY A 1 103 ? -19.858 -4.676 2.070 1.00 88.00 103 GLY A N 1
ATOM 784 C CA . GLY A 1 103 ? -20.867 -5.231 2.985 1.00 88.00 103 GLY A CA 1
ATOM 785 C C . GLY A 1 103 ? -20.304 -5.837 4.276 1.00 88.00 103 GLY A C 1
ATOM 786 O O . GLY A 1 103 ? -21.050 -6.440 5.046 1.00 88.00 103 GLY A O 1
ATOM 787 N N . LYS A 1 104 ? -18.999 -5.696 4.527 1.00 92.06 104 LYS A N 1
ATOM 788 C CA . LYS A 1 104 ? -18.333 -6.141 5.755 1.00 92.06 104 LYS A CA 1
ATOM 789 C C . LYS A 1 104 ? -17.894 -4.940 6.574 1.00 92.06 104 LYS A C 1
ATOM 791 O O . LYS A 1 104 ? -17.546 -3.906 6.014 1.00 92.06 104 LYS A O 1
ATOM 796 N N . VAL A 1 105 ? -17.862 -5.117 7.890 1.00 92.81 105 VAL A N 1
ATOM 797 C CA . VAL A 1 105 ? -17.458 -4.087 8.849 1.00 92.81 105 VAL A CA 1
ATOM 798 C C . VAL A 1 105 ? -16.309 -4.622 9.689 1.00 92.81 105 VAL A C 1
ATOM 800 O O . VAL A 1 105 ? -16.375 -5.743 10.191 1.00 92.81 105 VAL A O 1
ATOM 803 N N . PHE A 1 106 ? -15.265 -3.818 9.842 1.00 94.50 106 PHE A N 1
ATOM 804 C CA . PHE A 1 106 ? -14.139 -4.084 10.718 1.00 94.50 106 PHE A CA 1
ATOM 805 C C . PHE A 1 106 ? -14.030 -2.965 11.762 1.00 94.50 106 PHE A C 1
ATOM 807 O O . PHE A 1 106 ? -13.691 -1.838 11.397 1.00 94.50 106 PHE A O 1
ATOM 814 N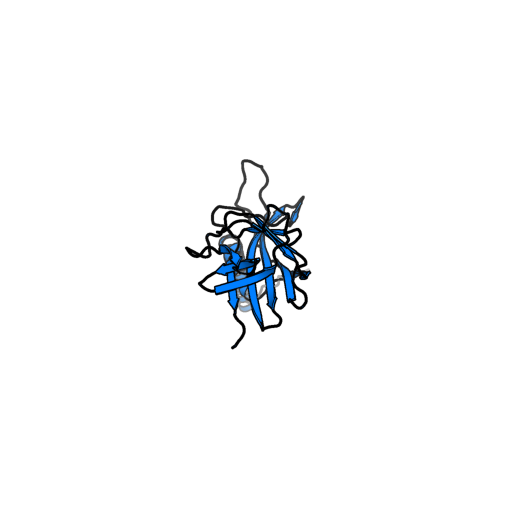 N . PRO A 1 107 ? -14.312 -3.241 13.046 1.00 94.25 107 PRO A N 1
ATOM 815 C CA . PRO A 1 107 ? -14.104 -2.266 14.105 1.00 94.25 107 PRO A CA 1
ATOM 816 C C . PRO A 1 107 ? -12.615 -2.168 14.446 1.00 94.25 107 PRO A C 1
ATOM 818 O O . PRO A 1 107 ? -11.980 -3.173 14.759 1.00 94.25 107 PRO A O 1
ATOM 821 N N . PHE A 1 108 ? -12.051 -0.967 14.426 1.00 93.06 108 PHE A N 1
ATOM 822 C CA . PHE A 1 108 ? -10.699 -0.704 14.916 1.00 93.06 108 PHE A CA 1
ATOM 823 C C . PHE A 1 108 ? -10.675 -0.740 16.444 1.00 93.06 108 PHE A C 1
ATOM 825 O O . PHE A 1 108 ? -9.918 -1.518 17.022 1.00 93.06 108 PHE A O 1
ATOM 832 N N . GLY A 1 109 ? -11.580 -0.011 17.094 1.00 92.06 109 GLY A N 1
ATOM 833 C CA . GLY A 1 109 ? -11.682 0.047 18.549 1.00 92.06 109 GLY A CA 1
ATOM 834 C C . GLY A 1 109 ? -12.554 1.210 19.024 1.00 92.06 109 GLY A C 1
ATOM 835 O O . GLY A 1 109 ? -13.055 1.965 18.190 1.00 92.06 109 GLY A O 1
ATOM 836 N N . PRO A 1 110 ? -12.747 1.360 20.346 1.00 92.25 110 PRO A N 1
ATOM 837 C CA . PRO A 1 110 ? -13.507 2.465 20.929 1.00 92.25 110 PRO A CA 1
ATOM 838 C C . PRO A 1 110 ? -12.945 3.827 20.517 1.00 92.25 110 PRO A C 1
ATOM 840 O O . PRO A 1 110 ? -11.721 4.001 20.466 1.00 92.25 110 PRO A O 1
ATOM 843 N N . THR A 1 111 ? -13.816 4.788 20.229 1.00 89.06 111 THR A N 1
ATOM 844 C CA . THR A 1 111 ? -13.400 6.168 19.958 1.00 89.06 111 THR A CA 1
ATOM 845 C C . THR A 1 111 ? -12.901 6.859 21.222 1.00 89.06 111 THR A C 1
ATOM 847 O O . THR A 1 111 ? -13.409 6.640 22.320 1.00 89.06 111 THR A O 1
ATOM 850 N N . GLN A 1 112 ? -11.878 7.700 21.083 1.00 85.31 112 GLN A N 1
ATOM 851 C CA . GLN A 1 112 ? -11.404 8.551 22.171 1.00 85.31 112 GLN A CA 1
ATOM 852 C C . GLN A 1 112 ? -12.281 9.804 22.259 1.00 85.31 112 GLN A C 1
ATOM 854 O O . GLN A 1 112 ? -12.305 10.626 21.344 1.00 85.31 112 GLN A O 1
ATOM 859 N N . SER A 1 113 ? -13.005 9.962 23.366 1.00 64.62 113 SER A N 1
ATOM 860 C CA . SER A 1 113 ? -13.865 11.126 23.592 1.00 64.62 113 SER A CA 1
ATOM 861 C C . SER A 1 113 ? -13.054 12.425 23.695 1.00 64.62 113 SER A C 1
ATOM 863 O O . SER A 1 113 ? -12.047 12.475 24.399 1.00 64.62 113 SER A O 1
ATOM 865 N N . GLY A 1 114 ? -13.533 13.499 23.053 1.00 62.94 114 GLY A N 1
ATOM 866 C CA . GLY A 1 114 ? -12.999 14.862 23.217 1.00 62.94 114 GLY A CA 1
ATOM 867 C C . GLY A 1 114 ? -12.150 15.404 22.062 1.00 62.94 114 GLY A C 1
ATOM 868 O O . GLY A 1 114 ? -11.598 16.493 22.193 1.00 62.94 114 GLY A O 1
ATOM 869 N N . THR A 1 115 ? -12.058 14.691 20.937 1.00 60.19 115 THR A N 1
ATOM 870 C CA . THR A 1 115 ? -11.433 15.190 19.700 1.00 60.19 115 THR A CA 1
ATOM 871 C C . THR A 1 115 ? -12.479 15.338 18.594 1.00 60.19 115 THR A C 1
ATOM 873 O O . THR A 1 115 ? -13.402 14.536 18.500 1.00 60.19 115 THR A O 1
ATOM 876 N N . GLU A 1 116 ? -12.364 16.383 17.767 1.00 65.81 116 GLU A N 1
ATOM 877 C CA . GLU A 1 116 ? -13.235 16.581 16.590 1.00 65.81 116 GLU A CA 1
ATOM 878 C C . GLU A 1 116 ? -12.971 15.535 15.487 1.00 65.81 116 GLU A C 1
ATOM 880 O O . GLU A 1 116 ? -13.806 15.321 14.611 1.00 65.81 116 GLU A O 1
ATOM 885 N N . SER A 1 117 ? -11.817 14.860 15.551 1.00 72.50 117 SER A N 1
ATOM 886 C CA . SER A 1 117 ? -11.432 13.750 14.678 1.00 72.50 117 SER A CA 1
ATOM 887 C C . SER A 1 117 ? -11.802 12.403 15.303 1.00 72.50 117 SER A C 1
ATOM 889 O O . SER A 1 117 ? -11.750 12.225 16.519 1.00 72.50 117 SER A O 1
ATOM 891 N N . LEU A 1 118 ? -12.152 11.425 14.466 1.00 84.06 118 LEU A N 1
ATOM 892 C CA . LEU A 1 118 ? -12.432 10.067 14.919 1.00 84.06 118 LEU A CA 1
ATOM 893 C C . LEU A 1 118 ? -11.114 9.330 15.186 1.00 84.06 118 LEU A C 1
ATOM 895 O O . LEU A 1 118 ? -10.503 8.792 14.265 1.00 84.06 118 LEU A O 1
ATOM 899 N N . VAL A 1 119 ? -10.687 9.300 16.450 1.00 90.75 119 VAL A N 1
ATOM 900 C CA . VAL A 1 119 ? -9.421 8.689 16.889 1.00 90.75 119 VAL A CA 1
ATOM 901 C C . VAL A 1 119 ? -9.674 7.435 17.717 1.00 90.75 119 VAL A C 1
ATOM 903 O O . VAL A 1 119 ? -10.562 7.405 18.568 1.00 90.75 119 VAL A O 1
ATOM 906 N N . THR A 1 120 ? -8.860 6.401 17.520 1.00 91.69 120 THR A N 1
ATOM 907 C CA . THR A 1 120 ? -8.837 5.216 18.383 1.00 91.69 120 THR A CA 1
ATOM 908 C C . THR A 1 120 ? -7.407 4.740 18.627 1.00 91.69 120 THR A C 1
ATOM 910 O O . THR A 1 120 ? -6.524 4.875 17.776 1.00 91.69 120 THR A O 1
ATOM 913 N N . ALA A 1 121 ? -7.173 4.184 19.814 1.00 92.62 121 ALA A N 1
ATOM 914 C CA . ALA A 1 121 ? -5.946 3.458 20.112 1.00 92.62 121 ALA A CA 1
ATOM 915 C C . ALA A 1 121 ? -6.149 1.976 19.797 1.00 92.62 121 ALA A C 1
ATOM 917 O O . ALA A 1 121 ? -7.245 1.447 19.980 1.00 92.62 121 ALA A O 1
ATOM 918 N N . THR A 1 122 ? -5.088 1.294 19.376 1.00 93.81 122 THR A N 1
ATOM 919 C CA . THR A 1 122 ? -5.106 -0.154 19.165 1.00 93.81 122 THR A CA 1
ATOM 920 C C . THR A 1 122 ? -5.515 -0.858 20.465 1.00 93.81 122 THR A C 1
ATOM 922 O O . THR A 1 122 ? -4.785 -0.751 21.456 1.00 93.81 122 THR A O 1
ATOM 925 N N . PRO A 1 123 ? -6.662 -1.569 20.502 1.00 92.81 123 PRO A N 1
ATOM 926 C CA . PRO A 1 123 ? -7.107 -2.267 21.701 1.00 92.81 123 PRO A CA 1
ATOM 927 C C . PRO A 1 123 ? -6.094 -3.305 22.183 1.00 92.81 123 PRO A C 1
ATOM 929 O O . PRO A 1 123 ? -5.371 -3.918 21.393 1.00 92.81 123 PRO A O 1
ATOM 932 N N . SER A 1 124 ? -6.066 -3.550 23.493 1.00 87.06 124 SER A N 1
ATOM 933 C CA . SER A 1 124 ? -5.211 -4.586 24.065 1.00 87.06 124 SER A CA 1
ATOM 934 C C . SER A 1 124 ? -5.585 -5.965 23.507 1.00 87.06 124 SER A C 1
ATOM 936 O O . SER A 1 124 ? -6.737 -6.392 23.548 1.00 87.06 124 SER A O 1
ATOM 938 N N . GLY A 1 125 ? -4.589 -6.666 22.964 1.00 89.19 125 GLY A N 1
ATOM 939 C CA . GLY A 1 125 ? -4.757 -7.973 22.322 1.00 89.19 125 GLY A CA 1
ATOM 940 C C . GLY A 1 125 ? -4.850 -7.919 20.796 1.00 89.19 125 GLY A C 1
ATOM 941 O O . GLY A 1 125 ? -4.615 -8.940 20.148 1.00 89.19 125 GLY A O 1
ATOM 942 N N . ASP A 1 126 ? -5.112 -6.755 20.203 1.00 94.44 126 ASP A N 1
ATOM 943 C CA . ASP A 1 126 ? -5.073 -6.612 18.752 1.00 94.44 126 ASP A CA 1
ATOM 944 C C . ASP A 1 126 ? -3.629 -6.606 18.236 1.00 94.44 126 ASP A C 1
ATOM 946 O O . ASP A 1 126 ? -2.738 -5.952 18.778 1.00 94.44 126 ASP A O 1
ATOM 950 N N . GLY A 1 127 ? -3.399 -7.326 17.140 1.00 95.75 127 GLY A N 1
ATOM 951 C CA . GLY A 1 127 ? -2.156 -7.272 16.383 1.00 95.75 127 GLY A CA 1
ATOM 952 C C . GLY A 1 127 ? -2.304 -6.328 15.198 1.00 95.75 127 GLY A C 1
ATOM 953 O O . GLY A 1 127 ? -2.790 -6.753 14.148 1.00 95.75 127 GLY A O 1
ATOM 954 N N . ALA A 1 128 ? -1.883 -5.073 15.354 1.00 96.50 128 ALA A N 1
ATOM 955 C CA . ALA A 1 128 ? -1.933 -4.054 14.308 1.00 96.50 128 ALA A CA 1
ATOM 956 C C . ALA A 1 128 ? -0.522 -3.639 13.872 1.00 96.50 128 ALA A C 1
ATOM 958 O O . ALA A 1 128 ? 0.301 -3.246 14.698 1.00 96.50 128 ALA A O 1
ATOM 959 N N . THR A 1 129 ? -0.237 -3.721 12.574 1.00 97.38 129 THR A N 1
ATOM 960 C CA . THR A 1 129 ? 1.074 -3.398 11.993 1.00 97.38 129 THR A CA 1
ATOM 961 C C . THR A 1 129 ? 0.925 -2.602 10.708 1.00 97.38 129 THR A C 1
ATOM 963 O O . THR A 1 129 ? 0.075 -2.929 9.876 1.00 97.38 129 THR A O 1
ATOM 966 N N . ILE A 1 130 ? 1.805 -1.624 10.519 1.00 96.56 130 ILE A N 1
ATOM 967 C CA . ILE A 1 130 ? 1.999 -0.897 9.266 1.00 96.56 130 ILE A CA 1
ATOM 968 C C . ILE A 1 130 ? 3.399 -1.215 8.738 1.00 96.56 130 ILE A C 1
ATOM 970 O O . ILE A 1 130 ? 4.382 -1.109 9.476 1.00 96.56 130 ILE A O 1
ATOM 974 N N . SER A 1 131 ? 3.496 -1.626 7.476 1.00 96.81 131 SER A N 1
ATOM 975 C CA . SER A 1 131 ? 4.777 -1.839 6.805 1.00 96.81 131 SER A CA 1
ATOM 976 C C . SER A 1 131 ? 4.904 -1.003 5.542 1.00 96.81 131 SER A C 1
ATOM 978 O O . SER A 1 131 ? 3.932 -0.772 4.823 1.00 96.81 131 SER A O 1
ATOM 980 N N . ILE A 1 132 ? 6.123 -0.536 5.289 1.00 95.25 132 ILE A N 1
ATOM 981 C CA . ILE A 1 132 ? 6.498 0.217 4.100 1.00 95.25 132 ILE A CA 1
ATOM 982 C C . ILE A 1 132 ? 7.434 -0.656 3.281 1.00 95.25 132 ILE A C 1
ATOM 984 O O . ILE A 1 132 ? 8.453 -1.150 3.773 1.00 95.25 132 ILE A O 1
ATOM 988 N N . GLN A 1 133 ? 7.081 -0.852 2.020 1.00 95.81 133 GLN A N 1
ATOM 989 C CA . GLN A 1 133 ? 7.791 -1.719 1.094 1.00 95.81 133 GLN A CA 1
ATOM 990 C C . GLN A 1 133 ? 7.954 -0.999 -0.243 1.00 95.81 133 GLN A C 1
ATOM 992 O O . GLN A 1 133 ? 7.146 -0.145 -0.579 1.00 95.81 133 GLN A O 1
ATOM 997 N N . HIS A 1 134 ? 8.963 -1.325 -1.038 1.00 95.19 134 HIS A N 1
ATOM 998 C CA . HIS A 1 134 ? 9.113 -0.746 -2.375 1.00 95.19 134 HIS A CA 1
ATOM 999 C C . HIS A 1 134 ? 9.367 -1.813 -3.434 1.00 95.19 134 HIS A C 1
ATOM 1001 O O . HIS A 1 134 ? 9.781 -2.938 -3.128 1.00 95.19 134 HIS A O 1
ATOM 1007 N N . SER A 1 135 ? 9.148 -1.443 -4.696 1.00 94.38 135 SER A N 1
ATOM 1008 C CA . SER A 1 135 ? 9.449 -2.300 -5.841 1.00 94.38 135 SER A CA 1
ATOM 1009 C C . SER A 1 135 ? 10.931 -2.690 -5.864 1.00 94.38 135 SER A C 1
ATOM 1011 O O . SER A 1 135 ? 11.791 -1.833 -5.622 1.00 94.38 135 SER A O 1
ATOM 1013 N N . PRO A 1 136 ? 11.274 -3.946 -6.199 1.00 93.94 136 PRO A N 1
ATOM 1014 C CA . PRO A 1 136 ? 12.661 -4.365 -6.384 1.00 93.94 136 PRO A CA 1
ATOM 1015 C C . PRO A 1 136 ? 13.276 -3.801 -7.670 1.00 93.94 136 PRO A C 1
ATOM 1017 O O . PRO A 1 136 ? 14.493 -3.671 -7.758 1.00 93.94 136 PRO A O 1
ATOM 1020 N N . ILE A 1 137 ? 12.444 -3.467 -8.661 1.00 92.88 137 ILE A N 1
ATOM 1021 C CA . ILE A 1 137 ? 12.870 -2.892 -9.936 1.00 92.88 137 ILE A CA 1
ATOM 1022 C C . ILE A 1 137 ? 12.269 -1.496 -10.068 1.00 92.88 137 ILE A C 1
ATOM 1024 O O . ILE A 1 137 ? 11.047 -1.335 -10.102 1.00 92.88 137 ILE A O 1
ATOM 1028 N N . SER A 1 138 ? 13.137 -0.493 -10.163 1.00 93.00 138 SER A N 1
ATOM 1029 C CA . SER A 1 138 ? 12.782 0.856 -10.595 1.00 93.00 138 SER A CA 1
ATOM 1030 C C . SER A 1 138 ? 12.748 0.941 -12.122 1.00 93.00 138 SER A C 1
ATOM 1032 O O . SER A 1 138 ? 13.319 0.101 -12.825 1.00 93.00 138 SER A O 1
ATOM 1034 N N . TRP A 1 139 ? 12.103 1.975 -12.651 1.00 92.00 139 TRP A N 1
ATOM 1035 C CA . TRP A 1 139 ? 12.120 2.274 -14.080 1.00 92.00 139 TRP A CA 1
ATOM 1036 C C . TRP A 1 139 ? 12.567 3.711 -14.345 1.00 92.00 139 TRP A C 1
ATOM 1038 O O . TRP A 1 139 ? 12.342 4.597 -13.512 1.00 92.00 139 TRP A O 1
ATOM 1048 N N . PRO A 1 140 ? 13.228 3.950 -15.484 1.00 89.88 140 PRO A N 1
ATOM 1049 C CA . PRO A 1 140 ? 13.681 5.277 -15.851 1.00 89.88 140 PRO A CA 1
ATOM 1050 C C . PRO A 1 140 ? 12.516 6.156 -16.309 1.00 89.88 140 PRO A C 1
ATOM 1052 O O . PRO A 1 140 ? 11.490 5.671 -16.784 1.00 89.88 140 PRO A O 1
ATOM 1055 N N . ASN A 1 141 ? 12.702 7.467 -16.202 1.00 86.06 141 ASN A N 1
ATOM 1056 C CA . ASN A 1 141 ? 11.715 8.470 -16.594 1.00 86.06 141 ASN A CA 1
ATOM 1057 C C . ASN A 1 141 ? 12.363 9.599 -17.418 1.00 86.06 141 ASN A C 1
ATOM 1059 O O . ASN A 1 141 ? 12.170 10.781 -17.165 1.00 86.06 141 ASN A O 1
ATOM 1063 N N . PHE A 1 142 ? 13.170 9.219 -18.413 1.00 75.88 142 PHE A N 1
ATOM 1064 C CA . PHE A 1 142 ? 14.028 10.146 -19.164 1.00 75.88 142 PHE A CA 1
ATOM 1065 C C . PHE A 1 142 ? 13.302 11.041 -20.176 1.00 75.88 142 PHE A C 1
ATOM 1067 O O . PHE A 1 142 ? 13.853 12.056 -20.587 1.00 75.88 142 PHE A O 1
ATOM 1074 N N . PHE A 1 143 ? 12.094 10.667 -20.602 1.00 73.56 143 PHE A N 1
ATOM 1075 C CA . PHE A 1 143 ? 11.349 11.399 -21.636 1.00 73.56 143 PHE A CA 1
ATOM 1076 C C . PHE A 1 143 ? 10.320 12.377 -21.066 1.00 73.56 143 PHE A C 1
ATOM 1078 O O . PHE A 1 143 ? 9.697 13.122 -21.818 1.00 73.56 143 PHE A O 1
ATOM 1085 N N . GLU A 1 144 ? 10.108 12.363 -19.751 1.00 69.75 144 GLU A N 1
ATOM 1086 C CA . GLU A 1 144 ? 9.199 13.296 -19.102 1.00 69.75 144 GLU A CA 1
ATOM 1087 C C . GLU A 1 144 ? 9.980 14.558 -18.735 1.00 69.75 144 GLU A C 1
ATOM 1089 O O . GLU A 1 144 ? 10.953 14.494 -17.987 1.00 69.75 144 GLU A O 1
ATOM 1094 N N . ILE A 1 145 ? 9.566 15.696 -19.286 1.00 66.75 145 ILE A N 1
ATOM 1095 C CA . ILE A 1 145 ? 10.188 16.996 -19.038 1.00 66.75 145 ILE A CA 1
ATOM 1096 C C . ILE A 1 145 ? 9.152 17.874 -18.341 1.00 66.75 145 ILE A C 1
ATOM 1098 O O . ILE A 1 145 ? 8.121 18.212 -18.922 1.00 66.75 145 ILE A O 1
ATOM 1102 N N . ASN A 1 146 ? 9.412 18.246 -17.089 1.00 67.44 146 ASN A N 1
ATOM 1103 C CA . ASN A 1 146 ? 8.605 19.223 -16.371 1.00 67.44 146 ASN A CA 1
ATOM 1104 C C . ASN A 1 146 ? 9.094 20.644 -16.683 1.00 67.44 146 ASN A C 1
ATOM 1106 O O . ASN A 1 146 ? 10.082 21.114 -16.121 1.00 67.44 146 ASN A O 1
ATOM 1110 N N . PHE A 1 147 ? 8.381 21.333 -17.573 1.00 65.44 147 PHE A N 1
ATOM 1111 C CA . PHE A 1 147 ? 8.699 22.709 -17.963 1.00 65.44 147 PHE A CA 1
ATOM 1112 C C . PHE A 1 147 ? 8.381 23.749 -16.878 1.00 65.44 147 PHE A C 1
ATOM 1114 O O . PHE A 1 147 ? 8.941 24.839 -16.924 1.00 65.44 147 PHE A O 1
ATOM 1121 N N . MET A 1 148 ? 7.514 23.440 -15.903 1.00 67.94 148 MET A N 1
ATOM 1122 C CA . MET A 1 148 ? 7.152 24.397 -14.847 1.00 67.94 148 MET A CA 1
ATOM 1123 C C . MET A 1 148 ? 8.175 24.442 -13.712 1.00 67.94 148 MET A C 1
ATOM 1125 O O . MET A 1 148 ? 8.473 25.518 -13.206 1.00 67.94 148 MET A O 1
ATOM 1129 N N . THR A 1 149 ? 8.718 23.293 -13.301 1.00 68.62 149 THR A N 1
ATOM 1130 C CA . THR A 1 149 ? 9.697 23.224 -12.198 1.00 68.62 149 THR A CA 1
ATOM 1131 C C . THR A 1 149 ? 11.137 23.070 -12.680 1.00 68.62 149 THR A C 1
ATOM 1133 O O . THR A 1 149 ? 12.063 23.186 -11.880 1.00 68.62 149 THR A O 1
ATOM 1136 N N . GLY A 1 150 ? 11.347 22.746 -13.961 1.00 70.44 150 GLY A N 1
ATOM 1137 C CA . GLY A 1 150 ? 12.665 22.466 -14.539 1.00 70.44 150 GLY A CA 1
ATOM 1138 C C . GLY A 1 150 ? 13.325 21.178 -14.029 1.00 70.44 150 GLY A C 1
ATOM 1139 O O . GLY A 1 150 ? 14.398 20.816 -14.508 1.00 70.44 150 GLY A O 1
ATOM 1140 N N . LYS A 1 151 ? 12.700 20.461 -13.086 1.00 76.06 151 LYS A N 1
ATOM 1141 C CA . LYS A 1 151 ? 13.211 19.219 -12.495 1.00 76.06 151 LYS A CA 1
ATOM 1142 C C . LYS A 1 151 ? 12.287 18.057 -12.835 1.00 76.06 151 LYS A C 1
ATOM 1144 O O . LYS A 1 151 ? 11.092 18.099 -12.544 1.00 76.06 151 LYS A O 1
ATOM 1149 N N . SER A 1 152 ? 12.860 17.006 -13.418 1.00 82.50 152 SER A N 1
ATOM 1150 C CA . SER A 1 152 ? 12.151 15.763 -13.738 1.00 82.50 152 SER A CA 1
ATOM 1151 C C . SER A 1 152 ? 12.861 14.590 -13.075 1.00 82.50 152 SER A C 1
ATOM 1153 O O . SER A 1 152 ? 14.096 14.563 -13.067 1.00 82.50 152 SER A O 1
ATOM 1155 N N . PRO A 1 153 ? 12.123 13.635 -12.490 1.00 87.12 153 PRO A N 1
ATOM 1156 C CA . PRO A 1 153 ? 12.758 12.518 -11.820 1.00 87.12 153 PRO A CA 1
ATOM 1157 C C . PRO A 1 153 ? 13.448 11.642 -12.859 1.00 87.12 153 PRO A C 1
ATOM 1159 O O . PRO A 1 153 ? 12.867 11.337 -13.899 1.00 87.12 153 PRO A O 1
ATOM 1162 N N . LEU A 1 154 ? 14.681 11.221 -12.576 1.00 88.50 154 LEU A N 1
ATOM 1163 C CA . LEU A 1 154 ? 15.418 10.324 -13.472 1.00 88.50 154 LEU A CA 1
ATOM 1164 C C . LEU A 1 154 ? 14.851 8.910 -13.425 1.00 88.50 154 LEU A C 1
ATOM 1166 O O . LEU A 1 154 ? 14.855 8.194 -14.426 1.00 88.50 154 LEU A O 1
ATOM 1170 N N . TRP A 1 155 ? 14.384 8.516 -12.243 1.00 90.69 155 TRP A N 1
ATOM 1171 C CA . TRP A 1 155 ? 13.860 7.194 -11.969 1.00 90.69 155 TRP A CA 1
ATOM 1172 C C . TRP A 1 155 ? 12.627 7.269 -11.094 1.00 90.69 155 TRP A C 1
ATOM 1174 O O . TRP A 1 155 ? 12.456 8.188 -10.292 1.00 90.69 155 TRP A O 1
ATOM 1184 N N . LYS A 1 156 ? 11.784 6.257 -11.245 1.00 91.31 156 LYS A N 1
ATOM 1185 C CA . LYS A 1 156 ? 10.589 6.048 -10.443 1.00 91.31 156 LYS A CA 1
ATOM 1186 C C . LYS A 1 156 ? 10.559 4.609 -9.944 1.00 91.31 156 LYS A C 1
ATOM 1188 O O . LYS A 1 156 ? 11.125 3.704 -10.565 1.00 91.31 156 LYS A O 1
ATOM 1193 N N . ARG A 1 157 ? 9.910 4.400 -8.806 1.00 92.50 157 ARG A N 1
ATOM 1194 C CA . ARG A 1 157 ? 9.560 3.076 -8.278 1.00 92.50 157 ARG A CA 1
ATOM 1195 C C . ARG A 1 157 ? 8.216 3.156 -7.571 1.00 92.50 157 ARG A C 1
ATOM 1197 O O . ARG A 1 157 ? 7.835 4.243 -7.133 1.00 92.50 157 ARG A O 1
ATOM 1204 N N . HIS A 1 158 ? 7.531 2.028 -7.406 1.00 92.94 158 HIS A N 1
ATOM 1205 C CA . HIS A 1 158 ? 6.378 2.009 -6.518 1.00 92.94 158 HIS A CA 1
ATOM 1206 C C . HIS A 1 158 ? 6.837 1.869 -5.069 1.00 92.94 158 HIS A C 1
ATOM 1208 O O . HIS A 1 158 ? 7.828 1.196 -4.761 1.00 92.94 158 HIS A O 1
ATOM 1214 N N . ILE A 1 159 ? 6.079 2.498 -4.185 1.00 93.31 159 ILE A N 1
ATOM 1215 C CA . ILE A 1 159 ? 6.122 2.282 -2.746 1.00 93.31 159 ILE A CA 1
ATOM 1216 C C . ILE A 1 159 ? 4.749 1.800 -2.301 1.00 93.31 159 ILE A C 1
ATOM 1218 O O . ILE A 1 159 ? 3.717 2.251 -2.794 1.00 93.31 159 ILE A O 1
ATOM 1222 N N . TYR A 1 160 ? 4.756 0.855 -1.381 1.00 94.00 160 TYR A N 1
ATOM 1223 C CA . TYR A 1 160 ? 3.596 0.179 -0.856 1.00 94.00 160 TYR A CA 1
ATOM 1224 C C . TYR A 1 160 ? 3.544 0.407 0.641 1.00 94.00 160 TYR A C 1
ATOM 1226 O O . TYR A 1 160 ? 4.517 0.146 1.347 1.00 94.00 160 TYR A O 1
ATOM 1234 N N . GLN A 1 161 ? 2.404 0.877 1.118 1.00 94.19 161 GLN A N 1
ATOM 1235 C CA . GLN A 1 161 ? 2.130 0.999 2.542 1.00 94.19 161 GLN A CA 1
ATOM 1236 C C . GLN A 1 161 ? 1.052 -0.027 2.861 1.00 94.19 161 GLN A C 1
ATOM 1238 O O . GLN A 1 161 ? -0.014 -0.019 2.247 1.00 94.19 161 GLN A O 1
ATOM 1243 N N . ARG A 1 162 ? 1.350 -0.977 3.745 1.00 95.88 162 ARG A N 1
ATOM 1244 C CA . ARG A 1 162 ? 0.473 -2.107 4.046 1.00 95.88 162 ARG A CA 1
ATOM 1245 C C . ARG A 1 162 ? 0.073 -2.086 5.507 1.00 95.88 162 ARG A C 1
ATOM 1247 O O . ARG A 1 162 ? 0.907 -2.298 6.381 1.00 95.88 162 ARG A O 1
ATOM 1254 N N . LEU A 1 163 ? -1.219 -1.915 5.752 1.00 96.69 163 LEU A N 1
ATOM 1255 C CA . LEU A 1 163 ? -1.812 -2.069 7.072 1.00 96.69 163 LEU A CA 1
ATOM 1256 C C . LEU A 1 163 ? -2.362 -3.487 7.204 1.00 96.69 163 LEU A C 1
ATOM 1258 O O . LEU A 1 163 ? -3.130 -3.956 6.361 1.00 96.69 163 LEU A O 1
ATOM 1262 N N . VAL A 1 164 ? -1.982 -4.171 8.278 1.00 97.25 164 VAL A N 1
ATOM 1263 C CA . VAL A 1 164 ? -2.570 -5.449 8.684 1.00 97.25 164 VAL A CA 1
ATOM 1264 C C . VAL A 1 164 ? -3.037 -5.318 10.122 1.00 97.25 164 VAL A C 1
ATOM 1266 O O . VAL A 1 164 ? -2.238 -5.018 11.004 1.00 97.25 164 VAL A O 1
ATOM 1269 N N . TRP A 1 165 ? -4.318 -5.581 10.358 1.00 97.25 165 TRP A N 1
ATOM 1270 C CA . TRP A 1 165 ? -4.921 -5.553 11.686 1.00 97.25 165 TRP A CA 1
ATOM 1271 C C . TRP A 1 165 ? -5.604 -6.883 11.969 1.00 97.25 165 TRP A C 1
ATOM 1273 O O . TRP A 1 165 ? -6.408 -7.355 11.166 1.00 97.25 165 TRP A O 1
ATOM 1283 N N . LYS A 1 166 ? -5.285 -7.502 13.102 1.00 96.81 166 LYS A N 1
ATOM 1284 C CA . LYS A 1 166 ? -5.837 -8.787 13.541 1.00 96.81 166 LYS A CA 1
ATOM 1285 C C . LYS A 1 166 ? -6.446 -8.646 14.928 1.00 96.81 166 LYS A C 1
ATOM 1287 O O . LYS A 1 166 ? -5.773 -8.196 15.848 1.00 96.81 166 LYS A O 1
ATOM 1292 N N . LYS A 1 167 ? -7.695 -9.072 15.071 1.00 94.81 167 LYS A N 1
ATOM 1293 C CA . LYS A 1 167 ? -8.390 -9.206 16.355 1.00 94.81 167 LYS A CA 1
ATOM 1294 C C . LYS A 1 167 ? -8.037 -10.560 16.991 1.00 94.81 167 LYS A C 1
ATOM 1296 O O . LYS A 1 167 ? -7.889 -11.533 16.244 1.00 94.81 167 LYS A O 1
ATOM 1301 N N . PRO A 1 168 ? -8.017 -10.686 18.331 1.00 92.19 168 PRO A N 1
ATOM 1302 C CA . PRO A 1 168 ? -7.880 -11.972 19.024 1.00 92.19 168 PRO A CA 1
ATOM 1303 C C . PRO A 1 168 ? -8.892 -13.023 18.563 1.00 92.19 168 PRO A C 1
ATOM 1305 O O . PRO A 1 168 ? -8.561 -14.194 18.419 1.00 92.19 168 PRO A O 1
ATOM 1308 N N . ALA A 1 169 ? -10.119 -12.585 18.264 1.00 88.25 169 ALA A N 1
ATOM 1309 C CA . ALA A 1 169 ? -11.194 -13.442 17.774 1.00 88.25 169 ALA A CA 1
ATOM 1310 C C . ALA A 1 169 ? -10.968 -13.972 16.341 1.00 88.25 169 ALA A C 1
ATOM 1312 O O . ALA A 1 169 ? -11.785 -14.733 15.842 1.00 88.25 169 ALA A O 1
ATOM 1313 N N . GLY A 1 170 ? -9.897 -13.567 15.650 1.00 90.50 170 GLY A N 1
ATOM 1314 C CA . GLY A 1 170 ? -9.548 -14.049 14.309 1.00 90.50 170 GLY A CA 1
ATOM 1315 C C . GLY A 1 170 ? -10.044 -13.177 13.153 1.00 90.50 170 GLY A C 1
ATOM 1316 O O . GLY A 1 170 ? -9.666 -13.424 12.009 1.00 90.50 170 GLY A O 1
ATOM 1317 N N . ALA A 1 171 ? -10.832 -12.130 13.422 1.00 94.62 171 ALA A N 1
ATOM 1318 C CA . ALA A 1 171 ? -11.158 -11.134 12.404 1.00 94.62 171 ALA A CA 1
ATOM 1319 C C . ALA A 1 171 ? -9.894 -10.382 11.964 1.00 94.62 171 ALA A C 1
ATOM 1321 O O . ALA A 1 171 ? -9.035 -10.045 12.784 1.00 94.62 171 ALA A O 1
ATOM 1322 N N . LYS A 1 172 ? -9.777 -10.107 10.667 1.00 96.56 172 LYS A N 1
ATOM 1323 C CA . LYS A 1 172 ? -8.586 -9.491 10.087 1.00 96.56 172 LYS A CA 1
ATOM 1324 C C . LYS A 1 172 ? -8.932 -8.521 8.967 1.00 96.56 172 LYS A C 1
ATOM 1326 O O . LYS A 1 172 ? -9.716 -8.848 8.073 1.00 96.56 172 LYS A O 1
ATOM 1331 N N . LEU A 1 173 ? -8.276 -7.369 9.011 1.00 96.62 173 LEU A N 1
ATOM 1332 C CA . LEU A 1 173 ? -8.266 -6.338 7.986 1.00 96.62 173 LEU A CA 1
ATOM 1333 C C . LEU A 1 173 ? -6.882 -6.289 7.338 1.00 96.62 173 LEU A C 1
ATOM 1335 O O . LEU A 1 173 ? -5.859 -6.266 8.024 1.00 96.62 173 LEU A O 1
ATOM 1339 N N . GLU A 1 174 ? -6.855 -6.252 6.013 1.00 96.38 174 GLU A N 1
ATOM 1340 C CA . GLU A 1 174 ? -5.675 -5.865 5.249 1.00 96.38 174 GLU A CA 1
ATOM 1341 C C . GLU A 1 174 ? -6.019 -4.708 4.326 1.00 96.38 174 GLU A C 1
ATOM 1343 O O . GLU A 1 174 ? -7.004 -4.769 3.588 1.00 96.38 174 GLU A O 1
ATOM 1348 N N . MET A 1 175 ? -5.175 -3.686 4.335 1.00 94.44 175 MET A N 1
ATOM 1349 C CA . MET A 1 175 ? -5.252 -2.563 3.414 1.00 94.44 175 MET A CA 1
ATOM 1350 C C . MET A 1 175 ? -3.882 -2.352 2.781 1.00 94.44 175 MET A C 1
ATOM 1352 O O . MET A 1 175 ? -2.852 -2.507 3.443 1.00 94.44 175 MET A O 1
ATOM 1356 N N . LEU A 1 176 ? -3.865 -2.048 1.490 1.00 93.25 176 LEU A N 1
ATOM 1357 C CA . LEU A 1 176 ? -2.639 -1.814 0.740 1.00 93.25 176 LEU A CA 1
ATOM 1358 C C . LEU A 1 176 ? -2.802 -0.554 -0.084 1.00 93.25 176 LEU A C 1
ATOM 1360 O O . LEU A 1 176 ? -3.664 -0.501 -0.958 1.00 93.25 176 LEU A O 1
ATOM 1364 N N . TRP A 1 177 ? -1.926 0.406 0.164 1.00 91.69 177 TRP A N 1
ATOM 1365 C CA . TRP A 1 177 ? -1.767 1.574 -0.673 1.00 91.69 177 TRP A CA 1
ATOM 1366 C C . TRP A 1 177 ? -0.554 1.402 -1.569 1.00 91.69 177 TRP A C 1
ATOM 1368 O O . TRP A 1 177 ? 0.438 0.790 -1.166 1.00 91.69 177 TRP A O 1
ATOM 1378 N N . ARG A 1 178 ? -0.629 1.961 -2.771 1.00 90.75 178 ARG A N 1
ATOM 1379 C CA . ARG A 1 178 ? 0.476 2.056 -3.717 1.00 90.75 178 ARG A CA 1
ATOM 1380 C C . ARG A 1 178 ? 0.640 3.510 -4.124 1.00 90.75 178 ARG A C 1
ATOM 1382 O O . ARG A 1 178 ? -0.320 4.140 -4.541 1.00 90.75 178 ARG A O 1
ATOM 1389 N N . TYR A 1 179 ? 1.865 4.001 -4.062 1.00 89.06 179 TYR A N 1
ATOM 1390 C CA . TYR A 1 179 ? 2.241 5.337 -4.513 1.00 89.06 179 TYR A CA 1
ATOM 1391 C C . TYR A 1 179 ? 3.492 5.260 -5.381 1.00 89.06 179 TYR A C 1
ATOM 1393 O O . TYR A 1 179 ? 4.100 4.194 -5.535 1.00 89.06 179 TYR A O 1
ATOM 1401 N N . GLU A 1 180 ? 3.909 6.402 -5.917 1.00 88.88 180 GLU A N 1
ATOM 1402 C CA . GLU A 1 180 ? 5.183 6.531 -6.613 1.00 88.88 180 GLU A CA 1
ATOM 1403 C C . GLU A 1 180 ? 6.206 7.250 -5.736 1.00 88.88 180 GLU A C 1
ATOM 1405 O O . GLU A 1 180 ? 5.905 8.247 -5.079 1.00 88.88 180 GLU A O 1
ATOM 1410 N N . GLN A 1 181 ? 7.436 6.742 -5.752 1.00 90.00 181 GLN A N 1
ATOM 1411 C CA . GLN A 1 181 ? 8.611 7.446 -5.256 1.00 90.00 181 GLN A CA 1
ATOM 1412 C C . GLN A 1 181 ? 9.489 7.860 -6.419 1.00 90.00 181 GLN A C 1
ATOM 1414 O O . GLN A 1 181 ? 9.733 7.085 -7.352 1.00 90.00 181 GLN A O 1
ATOM 1419 N N . TYR A 1 182 ? 9.988 9.083 -6.331 1.00 89.19 182 TYR A N 1
ATOM 1420 C CA . TYR A 1 182 ? 10.779 9.719 -7.365 1.00 89.19 182 TYR A CA 1
ATOM 1421 C C . TYR A 1 182 ? 12.232 9.796 -6.943 1.00 89.19 182 TYR A C 1
ATOM 1423 O O . TYR A 1 182 ? 12.539 10.011 -5.776 1.00 89.19 182 TYR A O 1
ATOM 1431 N N . PHE A 1 183 ? 13.130 9.601 -7.900 1.00 90.06 183 PHE A N 1
ATOM 1432 C CA . PHE A 1 183 ? 14.553 9.781 -7.686 1.00 90.06 183 PHE A CA 1
ATOM 1433 C C . PHE A 1 183 ? 15.042 11.024 -8.416 1.00 90.06 183 PHE A C 1
ATOM 1435 O O . PHE A 1 183 ? 15.000 11.088 -9.652 1.00 90.06 183 PHE A O 1
ATOM 1442 N N . TYR A 1 184 ? 15.591 11.957 -7.649 1.00 88.50 184 TYR A N 1
ATOM 1443 C CA . TYR A 1 184 ? 16.380 13.071 -8.157 1.00 88.50 184 TYR A CA 1
ATOM 1444 C C . TYR A 1 184 ? 17.839 12.876 -7.720 1.00 88.50 184 TYR A C 1
ATOM 1446 O O . TYR A 1 184 ? 18.079 12.439 -6.597 1.00 88.50 184 TYR A O 1
ATOM 1454 N N . PRO A 1 185 ? 18.842 13.175 -8.563 1.00 86.75 185 PRO A N 1
ATOM 1455 C CA . PRO A 1 185 ? 20.251 13.075 -8.169 1.00 86.75 185 PRO A CA 1
ATOM 1456 C C . PRO A 1 185 ? 20.596 13.831 -6.882 1.00 86.75 185 PRO A C 1
ATOM 1458 O O . PRO A 1 185 ? 21.404 13.349 -6.091 1.00 86.75 185 PRO A O 1
ATOM 1461 N N . GLU A 1 186 ? 19.968 14.993 -6.693 1.00 86.75 186 GLU A N 1
ATOM 1462 C CA . GLU A 1 186 ? 20.182 15.900 -5.564 1.00 86.75 186 GLU A CA 1
ATOM 1463 C C . GLU A 1 186 ? 19.478 15.390 -4.298 1.00 86.75 186 GLU A C 1
ATOM 1465 O O . GLU A 1 186 ? 20.115 15.231 -3.260 1.00 86.75 186 GLU A O 1
ATOM 1470 N N . ASP A 1 187 ? 18.195 15.035 -4.417 1.00 84.56 187 ASP A N 1
ATOM 1471 C CA . ASP A 1 187 ? 17.327 14.709 -3.273 1.00 84.56 187 ASP A CA 1
ATOM 1472 C C . ASP A 1 187 ? 17.240 13.202 -2.975 1.00 84.56 187 ASP A C 1
ATOM 1474 O O . ASP A 1 187 ? 16.606 12.774 -2.012 1.00 84.56 187 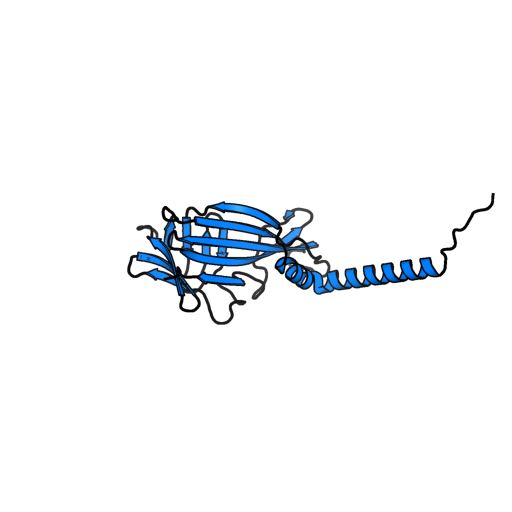ASP A O 1
ATOM 1478 N N . ARG A 1 188 ? 17.888 12.372 -3.803 1.00 89.88 188 ARG A N 1
ATOM 1479 C CA . ARG A 1 188 ? 17.772 10.906 -3.803 1.00 89.88 188 ARG A CA 1
ATOM 1480 C C . ARG A 1 188 ? 16.313 10.468 -3.979 1.00 89.88 188 ARG A C 1
ATOM 1482 O O . ARG A 1 188 ? 15.580 11.061 -4.767 1.00 89.88 188 ARG A O 1
ATOM 1489 N N . TRP A 1 189 ? 15.932 9.355 -3.349 1.00 89.62 189 TRP A N 1
ATOM 1490 C CA . TRP A 1 189 ? 14.549 8.891 -3.329 1.00 89.62 189 TRP A CA 1
ATOM 1491 C C . TRP A 1 189 ? 13.735 9.801 -2.415 1.00 89.62 189 TRP A C 1
ATOM 1493 O O . TRP A 1 189 ? 13.997 9.855 -1.217 1.00 89.62 189 TRP A O 1
ATOM 1503 N N . THR A 1 190 ? 12.753 10.484 -2.987 1.00 87.06 190 THR A N 1
ATOM 1504 C CA . THR A 1 190 ? 11.861 11.386 -2.264 1.00 87.06 190 THR A CA 1
ATOM 1505 C C . THR A 1 190 ? 10.796 10.621 -1.485 1.00 87.06 190 THR A C 1
ATOM 1507 O O . THR A 1 190 ? 10.645 9.398 -1.597 1.00 87.06 190 THR A O 1
ATOM 1510 N N . GLU A 1 191 ? 9.992 11.372 -0.741 1.00 82.06 191 GLU A N 1
ATOM 1511 C CA . GLU A 1 191 ? 8.752 10.876 -0.156 1.00 82.06 191 GLU A CA 1
ATOM 1512 C C . GLU A 1 191 ? 7.785 10.336 -1.220 1.00 82.06 191 GLU A C 1
ATOM 1514 O O . GLU A 1 191 ? 7.943 10.550 -2.429 1.00 82.06 191 GLU A O 1
ATOM 1519 N N . ALA A 1 192 ? 6.824 9.548 -0.745 1.00 79.94 192 ALA A N 1
ATOM 1520 C CA . ALA A 1 192 ? 5.779 8.953 -1.559 1.00 79.94 192 ALA A CA 1
ATOM 1521 C C . ALA A 1 192 ? 4.753 10.023 -1.941 1.00 79.94 192 ALA A C 1
ATOM 1523 O O . ALA A 1 192 ? 4.204 10.675 -1.058 1.00 79.94 192 ALA A O 1
ATOM 1524 N N . PHE A 1 193 ? 4.449 10.174 -3.229 1.00 68.12 193 PHE A N 1
ATOM 1525 C CA . PHE A 1 193 ? 3.450 11.141 -3.686 1.00 68.12 193 PHE A CA 1
ATOM 1526 C C . PHE A 1 193 ? 2.346 10.464 -4.508 1.00 68.12 193 PHE A C 1
ATOM 1528 O O . PHE A 1 193 ? 2.601 9.537 -5.282 1.00 68.12 193 PHE A O 1
ATOM 1535 N N . MET A 1 194 ? 1.113 10.969 -4.378 1.00 64.69 194 MET A N 1
ATOM 1536 C CA . MET A 1 194 ? 0.057 10.780 -5.379 1.00 64.69 194 MET A CA 1
ATOM 1537 C C . MET A 1 194 ? 0.328 11.740 -6.533 1.00 64.69 194 MET A C 1
ATOM 1539 O O . MET A 1 194 ? 0.275 12.954 -6.355 1.00 64.69 194 MET A O 1
ATOM 1543 N N . THR A 1 195 ? 0.672 11.227 -7.709 1.00 52.81 195 THR A N 1
ATOM 1544 C CA . THR A 1 195 ? 1.319 12.071 -8.726 1.00 52.81 195 THR A CA 1
ATOM 1545 C C . THR A 1 195 ? 0.411 12.511 -9.873 1.00 52.81 195 THR A C 1
ATOM 1547 O O . THR A 1 195 ? 0.774 13.445 -10.586 1.00 52.81 195 THR A O 1
ATOM 1550 N N . ARG A 1 196 ? -0.776 11.915 -10.056 1.00 51.09 196 ARG A N 1
ATOM 1551 C CA . ARG A 1 196 ? -1.789 12.294 -11.065 1.00 51.09 196 ARG A CA 1
ATOM 1552 C C . ARG A 1 196 ? -3.197 11.848 -10.635 1.00 51.09 196 ARG A C 1
ATOM 1554 O O . ARG A 1 196 ? -3.323 10.852 -9.918 1.00 51.09 196 ARG A O 1
ATOM 1561 N N . PRO A 1 197 ? -4.271 12.496 -11.130 1.00 42.66 197 PRO A N 1
ATOM 1562 C CA . PRO A 1 197 ? -5.619 11.930 -11.076 1.00 42.66 197 PRO A CA 1
ATOM 1563 C C . PRO A 1 197 ? -5.613 10.521 -11.687 1.00 42.66 197 PRO A C 1
ATOM 1565 O O . PRO A 1 197 ? -5.265 10.350 -12.854 1.00 42.66 197 PRO A O 1
ATOM 1568 N N . GLY A 1 198 ? -5.932 9.504 -10.885 1.00 47.62 198 GLY A N 1
ATOM 1569 C CA . GLY A 1 198 ? -5.899 8.100 -11.310 1.00 47.62 198 GLY A CA 1
ATOM 1570 C C . GLY A 1 198 ? -4.536 7.397 -11.223 1.00 47.62 198 GLY A C 1
ATOM 1571 O O . GLY A 1 198 ? -4.459 6.237 -11.615 1.00 47.62 198 GLY A O 1
ATOM 1572 N N . SER A 1 199 ? -3.472 8.020 -10.695 1.00 51.72 199 SER A N 1
ATOM 1573 C CA . SER A 1 199 ? -2.188 7.337 -10.448 1.00 51.72 199 SER A CA 1
ATOM 1574 C C . SER A 1 199 ? -1.928 7.106 -8.949 1.00 51.72 199 SER A C 1
ATOM 1576 O O . SER A 1 199 ? -1.071 7.741 -8.335 1.00 51.72 199 SER A O 1
ATOM 1578 N N . THR A 1 200 ? -2.701 6.135 -8.443 1.00 65.00 200 THR A N 1
ATOM 1579 C CA . THR A 1 200 ? -2.532 5.232 -7.277 1.00 65.00 200 THR A CA 1
ATOM 1580 C C . THR A 1 200 ? -2.585 5.776 -5.836 1.00 65.00 200 THR A C 1
ATOM 1582 O O . THR A 1 200 ? -1.884 6.721 -5.480 1.00 65.00 200 THR A O 1
ATOM 1585 N N . GLY A 1 201 ? -3.424 5.102 -5.030 1.00 79.56 201 GLY A N 1
ATOM 1586 C CA . GLY A 1 201 ? -3.726 5.237 -3.600 1.00 79.56 201 GLY A CA 1
ATOM 1587 C C . GLY A 1 201 ? -4.067 3.865 -2.983 1.00 79.56 201 GLY A C 1
ATOM 1588 O O . GLY A 1 201 ? -3.260 2.945 -3.085 1.00 79.56 201 GLY A O 1
ATOM 1589 N N . LEU A 1 202 ? -5.233 3.704 -2.339 1.00 87.12 202 LEU A N 1
ATOM 1590 C CA . LEU A 1 202 ? -5.712 2.457 -1.697 1.00 87.12 202 LEU A CA 1
ATOM 1591 C C . LEU A 1 202 ? -6.095 1.283 -2.640 1.00 87.12 202 LEU A C 1
ATOM 1593 O O . LEU A 1 202 ? -7.250 0.885 -2.730 1.00 87.12 202 LEU A O 1
ATOM 1597 N N . ILE A 1 203 ? -5.124 0.610 -3.244 1.00 87.56 203 ILE A N 1
ATOM 1598 C CA . ILE A 1 203 ? -5.364 -0.436 -4.259 1.00 87.56 203 ILE A CA 1
ATOM 1599 C C . ILE A 1 203 ? -6.004 -1.751 -3.766 1.00 87.56 203 ILE A C 1
ATOM 1601 O O . ILE A 1 203 ? -6.345 -2.627 -4.570 1.00 87.56 203 ILE A O 1
ATOM 1605 N N . ARG A 1 204 ? -6.094 -1.986 -2.451 1.00 89.56 204 ARG A N 1
ATOM 1606 C CA . ARG A 1 204 ? -6.702 -3.211 -1.904 1.00 89.56 204 ARG A CA 1
ATOM 1607 C C . ARG A 1 204 ? -7.258 -3.000 -0.508 1.00 89.56 204 ARG A C 1
ATOM 1609 O O . ARG A 1 204 ? -6.547 -2.531 0.374 1.00 89.56 204 ARG A O 1
ATOM 1616 N N . ILE A 1 205 ? -8.465 -3.516 -0.288 1.00 92.38 205 ILE A N 1
ATOM 1617 C CA . ILE A 1 205 ? -9.057 -3.716 1.036 1.00 92.38 205 ILE A CA 1
ATOM 1618 C C . ILE A 1 205 ? -9.554 -5.156 1.121 1.00 92.38 205 ILE A C 1
ATOM 1620 O O . ILE A 1 205 ? -10.271 -5.630 0.239 1.00 92.38 205 ILE A O 1
ATOM 1624 N N . ASN A 1 206 ? -9.186 -5.864 2.182 1.00 93.94 206 ASN A N 1
ATOM 1625 C CA . ASN A 1 206 ? -9.718 -7.184 2.480 1.00 93.94 206 ASN A CA 1
ATOM 1626 C C . ASN A 1 206 ? -10.160 -7.252 3.940 1.00 93.94 206 ASN A C 1
ATOM 1628 O O . ASN A 1 206 ? -9.342 -7.114 4.847 1.00 93.94 206 ASN A O 1
ATOM 1632 N N . ILE A 1 207 ? -11.452 -7.505 4.143 1.00 94.56 207 ILE A N 1
ATOM 1633 C CA . ILE A 1 207 ? -12.035 -7.766 5.455 1.00 94.56 207 ILE A CA 1
ATOM 1634 C C . ILE A 1 207 ? -12.398 -9.248 5.524 1.00 94.56 207 ILE A C 1
ATOM 1636 O O . ILE A 1 207 ? -13.187 -9.768 4.723 1.00 94.56 207 ILE A O 1
ATOM 1640 N N . SER A 1 208 ? -11.833 -9.924 6.514 1.00 93.38 208 SER A N 1
ATOM 1641 C CA . SER A 1 208 ? -12.137 -11.308 6.864 1.00 93.38 208 SER A CA 1
ATOM 1642 C C . SER A 1 208 ? -12.693 -11.353 8.280 1.00 93.38 208 SER A C 1
ATOM 1644 O O . SER A 1 208 ? -12.097 -10.812 9.209 1.00 93.38 208 SER A O 1
ATOM 1646 N N . ASN A 1 209 ? -13.859 -11.973 8.432 1.00 85.8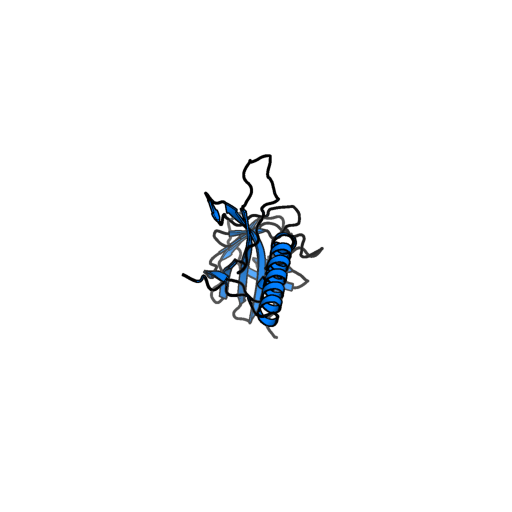1 209 ASN A N 1
ATOM 1647 C CA . ASN A 1 209 ? -14.474 -12.175 9.736 1.00 85.81 209 ASN A CA 1
ATOM 1648 C C . ASN A 1 209 ? -13.886 -13.431 10.384 1.00 85.81 209 ASN A C 1
ATOM 1650 O O . ASN A 1 209 ? -13.373 -14.308 9.685 1.00 85.81 209 ASN A O 1
ATOM 1654 N N . ALA A 1 210 ? -13.991 -13.521 11.707 1.00 73.44 210 ALA A N 1
ATOM 1655 C CA . ALA A 1 210 ? -13.709 -14.754 12.429 1.00 73.44 210 ALA A CA 1
ATOM 1656 C C . ALA A 1 210 ? -14.519 -15.923 11.840 1.00 73.44 210 ALA A C 1
ATOM 1658 O O . ALA A 1 210 ? -15.684 -15.740 11.466 1.00 73.44 210 ALA A O 1
ATOM 1659 N N . ALA A 1 211 ? -13.914 -17.112 11.761 1.00 59.09 211 ALA A N 1
ATOM 1660 C CA . ALA A 1 211 ? -14.681 -18.332 11.537 1.00 59.09 211 ALA A CA 1
ATOM 1661 C C . ALA A 1 211 ? -15.643 -18.497 12.723 1.00 59.09 211 ALA A C 1
ATOM 1663 O O . ALA A 1 211 ? -15.210 -18.399 13.871 1.00 59.09 211 ALA A O 1
ATOM 1664 N N . ARG A 1 212 ? -16.938 -18.637 12.429 1.00 46.84 212 ARG A N 1
ATOM 1665 C CA . ARG A 1 212 ? -17.946 -18.966 13.443 1.00 46.84 212 ARG A CA 1
ATOM 1666 C C . ARG A 1 212 ? -17.743 -20.382 13.952 1.00 46.84 212 ARG A C 1
ATOM 1668 O O . ARG A 1 212 ? -17.370 -21.236 13.117 1.00 46.84 212 ARG A O 1
#

Foldseek 3Di:
DDDPPPDQDPVRVVVVVVVVVVVVVVVVCLQVCVVVVLVVQVVPDWAWDDKDFFFKWWFDDDFWWGWIDGPPDTATQDADQVPPWGWGWDADPVQFTWIDTPNDIDTQGHADPDDPIGMDTRDPQKGKMKIKTWGPGKGADVPDADPVVRDDFGIKIKMKIWIWIAHPLGKIKIWIWIFMWGADPVCGTDDTDPDDDNHIGTNDIDTDDHDD

Secondary structure (DSSP, 8-state):
---------HHHHHHHHHHHHHHHHHHHHHHHHHHHHHHHHHTT--EEEEEEE--EEEEESSSBS-EEEETTEEEE---STTTT---EEEE-TTSEEEEEETTEEEEEEE--TT-SSEEEEPPTT-EEEEEEEE-SS-EE-TT---TTTS---SEEEEEEEEEEEE-TTS-EEEEEEEEEEEEETTTEEEEEE--STTS-S--EEEEEPPP-

Sequence (212 aa):
MTAHSAVATPKMRRILIALVIVIVTTSILWLWRGRDLSMLIDRFKLIETSSRPIKTIAYEGKGTGGILHVEDLDLSLNEVELGAAQPSIGTTKDDQLALSFGGKVFPFGPTQSGTESLVTATPSGDGATISIQHSPISWPNFFEINFMTGKSPLWKRHIYQRLVWKKPAGAKLEMLWRYEQYFYPEDRWTEAFMTRPGSTGLIRINISNAAR

Radius of gyration: 23.74 Å; chains: 1; bounding box: 79×45×61 Å